Protein AF-A0A7V5CLA7-F1 (afdb_monomer_lite)

Foldseek 3Di:
DPPPPVLLVQLVCVVVVNHDPVSVVVSVVVCVPDVVSVVSSVVVVVVVVVVPVPDDDPPDPCPVVVVVVPPPPPDPVVVVVVVVVVVVVVVVVVVVVVVVVVVVVVVVVVVQQAQWDWDWDWFAAPNKIKIKTKPDAAWKFWAAPVRHTGDIDHGRHDDDPWIWMWMQINVPDIDIDIDAAKDFDADPPPRHTGTIIGTDHDPPVVLCVQLDPQDFPDWDQDPQAIWTARPVQQKIKGKFAAFAKWKAFPSGDTPGDGDGHDPPTHNWMWMWMDAPVDIDIDIGFAWDWDQTPVRGIIIMGTGRPPDPPPPPDD

Radius of gyration: 30.82 Å; chains: 1; bounding box: 69×52×86 Å

Structure (mmCIF, N/CA/C/O backbone):
data_AF-A0A7V5CLA7-F1
#
_entry.id   AF-A0A7V5CLA7-F1
#
loop_
_atom_site.group_PDB
_atom_site.id
_atom_site.type_symbol
_atom_site.label_atom_id
_atom_site.label_alt_id
_atom_site.label_comp_id
_atom_site.label_asym_id
_atom_site.label_entity_id
_atom_site.label_seq_id
_atom_site.pdbx_PDB_ins_code
_atom_site.Cartn_x
_atom_site.Cartn_y
_atom_site.Cartn_z
_atom_site.occupancy
_atom_site.B_iso_or_equiv
_atom_site.auth_seq_id
_atom_site.auth_comp_id
_atom_site.auth_asym_id
_atom_site.auth_atom_id
_atom_site.pdbx_PDB_model_num
ATOM 1 N N . MET A 1 1 ? -32.383 -1.225 -6.520 1.00 51.28 1 MET A N 1
ATOM 2 C CA . MET A 1 1 ? -31.758 -2.281 -5.686 1.00 51.28 1 MET A CA 1
ATOM 3 C C . MET A 1 1 ? -32.285 -2.178 -4.257 1.00 51.28 1 MET A C 1
ATOM 5 O O . MET A 1 1 ? -32.124 -1.133 -3.638 1.00 51.28 1 MET A O 1
ATOM 9 N N . ASN A 1 2 ? -32.929 -3.232 -3.745 1.00 63.56 2 ASN A N 1
ATOM 10 C CA . ASN A 1 2 ? -33.523 -3.290 -2.398 1.00 63.56 2 ASN A CA 1
ATOM 11 C C . ASN A 1 2 ? -32.449 -3.443 -1.311 1.00 63.56 2 ASN A C 1
ATOM 13 O O . ASN A 1 2 ? -32.272 -4.507 -0.725 1.00 63.56 2 ASN A O 1
ATOM 17 N N . CYS A 1 3 ? -31.714 -2.362 -1.071 1.00 80.75 3 CYS A N 1
ATOM 18 C CA . CYS A 1 3 ? -30.588 -2.315 -0.147 1.00 80.75 3 CYS A CA 1
ATOM 19 C C . CYS A 1 3 ? -30.985 -2.597 1.319 1.00 80.75 3 CYS A C 1
ATOM 21 O O . CYS A 1 3 ? -30.288 -3.308 2.038 1.00 80.75 3 CYS A O 1
ATOM 23 N N . GLY A 1 4 ? -32.141 -2.079 1.752 1.00 74.56 4 GLY A N 1
ATOM 24 C CA . GLY A 1 4 ? -32.505 -2.032 3.173 1.00 74.56 4 GLY A CA 1
ATOM 25 C C . GLY A 1 4 ? -32.842 -3.384 3.807 1.00 74.56 4 GLY A C 1
ATOM 26 O O . GLY A 1 4 ? -32.368 -3.679 4.899 1.00 74.56 4 GLY A O 1
ATOM 27 N N . LYS A 1 5 ? -33.631 -4.242 3.140 1.00 85.31 5 LYS A N 1
ATOM 28 C CA . LYS A 1 5 ? -34.166 -5.458 3.790 1.00 85.31 5 LYS A CA 1
ATOM 29 C C . LYS A 1 5 ? -33.086 -6.494 4.113 1.00 85.31 5 LYS A C 1
ATOM 31 O O . LYS A 1 5 ? -33.083 -7.038 5.209 1.00 85.31 5 LYS A O 1
ATOM 36 N N . ARG A 1 6 ? -32.158 -6.750 3.185 1.00 89.56 6 ARG A N 1
ATOM 37 C CA . ARG A 1 6 ? -31.104 -7.763 3.378 1.00 89.56 6 ARG A CA 1
ATOM 38 C C . ARG A 1 6 ? -30.017 -7.295 4.347 1.00 89.56 6 ARG A C 1
ATOM 40 O O . ARG A 1 6 ? -29.542 -8.088 5.151 1.00 89.56 6 ARG A O 1
ATOM 47 N N . ASN A 1 7 ? -29.635 -6.020 4.282 1.00 94.44 7 ASN A N 1
ATOM 48 C CA . ASN A 1 7 ? -28.555 -5.491 5.115 1.00 94.44 7 ASN A CA 1
ATOM 49 C C . ASN A 1 7 ? -28.992 -5.233 6.561 1.00 94.44 7 ASN A C 1
ATOM 51 O O . ASN A 1 7 ? -28.142 -5.281 7.442 1.00 94.44 7 ASN A O 1
ATOM 55 N N . ARG A 1 8 ? -30.294 -5.040 6.822 1.00 95.00 8 ARG A N 1
ATOM 56 C CA . ARG A 1 8 ? -30.841 -4.895 8.180 1.00 95.00 8 ARG A CA 1
ATOM 57 C C . ARG A 1 8 ? -30.437 -6.042 9.108 1.00 95.00 8 ARG A C 1
ATOM 59 O O . ARG A 1 8 ? -29.812 -5.792 10.129 1.00 95.00 8 ARG A O 1
ATOM 66 N N . GLY A 1 9 ? -30.719 -7.284 8.714 1.00 95.44 9 GLY A N 1
ATOM 67 C CA . GLY A 1 9 ? -30.386 -8.449 9.543 1.00 95.44 9 GLY A CA 1
ATOM 68 C C . GLY A 1 9 ? -28.878 -8.627 9.746 1.00 95.44 9 GLY A C 1
ATOM 69 O O . GLY A 1 9 ? -28.440 -9.054 10.806 1.00 95.44 9 GLY A O 1
ATOM 70 N N . LEU A 1 10 ? -28.059 -8.240 8.761 1.00 97.00 10 LEU A N 1
ATOM 71 C CA . LEU A 1 10 ? -26.600 -8.284 8.900 1.00 97.00 10 LEU A CA 1
ATOM 72 C C . LEU A 1 10 ? -26.072 -7.193 9.845 1.00 97.00 10 LEU A C 1
ATOM 74 O O . LEU A 1 10 ? -25.105 -7.433 10.559 1.00 97.00 10 LEU A O 1
ATOM 78 N N . ILE A 1 11 ? -26.693 -6.010 9.873 1.00 97.25 11 ILE A N 1
ATOM 79 C CA . ILE A 1 11 ? -26.363 -4.954 10.842 1.00 97.25 11 ILE A CA 1
ATOM 80 C C . ILE A 1 11 ? -26.634 -5.449 12.267 1.00 97.25 11 ILE A C 1
ATOM 82 O O . ILE A 1 11 ? -25.767 -5.314 13.124 1.00 97.25 11 ILE A O 1
ATOM 86 N N . GLU A 1 12 ? -27.790 -6.072 12.502 1.00 96.25 12 GLU A N 1
ATOM 87 C CA . GLU A 1 12 ? -28.155 -6.637 13.807 1.00 96.25 12 GLU A CA 1
ATOM 88 C C . GLU A 1 12 ? -27.163 -7.730 14.239 1.00 96.25 12 GLU A C 1
ATOM 90 O O . GLU A 1 12 ? -26.565 -7.613 15.308 1.00 96.25 12 GLU A O 1
ATOM 95 N N . GLN A 1 13 ? -26.881 -8.709 13.367 1.00 96.75 13 GLN A N 1
ATOM 96 C CA . GLN A 1 13 ? -25.873 -9.757 13.610 1.00 96.75 13 GLN A CA 1
ATOM 97 C C . GLN A 1 13 ? -24.477 -9.185 13.894 1.00 96.75 13 GLN A C 1
ATOM 99 O O . GLN A 1 13 ? -23.728 -9.722 14.710 1.00 96.75 13 GLN A O 1
ATOM 104 N N . MET A 1 14 ? -24.107 -8.087 13.228 1.00 96.94 14 MET A N 1
ATOM 105 C CA . MET A 1 14 ? -22.824 -7.424 13.453 1.00 96.94 14 MET A CA 1
ATOM 106 C C . MET A 1 14 ? -22.736 -6.780 14.837 1.00 96.94 14 MET A C 1
ATOM 108 O O . MET A 1 14 ? -21.667 -6.818 15.441 1.00 96.94 14 MET A O 1
ATOM 112 N N . LEU A 1 15 ? -23.826 -6.199 15.342 1.00 95.44 15 LEU A N 1
ATOM 113 C CA . LEU A 1 15 ? -23.844 -5.529 16.645 1.00 95.44 15 LEU A CA 1
ATOM 114 C C . LEU A 1 15 ? -23.811 -6.504 17.825 1.00 95.44 15 LEU A C 1
ATOM 116 O O . LEU A 1 15 ? -23.194 -6.189 18.839 1.00 95.44 15 LEU A O 1
ATOM 120 N N . ILE A 1 16 ? -24.414 -7.685 17.679 1.00 95.19 16 ILE A N 1
ATOM 121 C CA . ILE A 1 16 ? -24.380 -8.750 18.697 1.00 95.19 16 ILE A CA 1
ATOM 122 C C . ILE A 1 16 ? -23.114 -9.621 18.624 1.00 95.19 16 ILE A C 1
ATOM 124 O O . ILE A 1 16 ? -22.867 -10.423 19.516 1.00 95.19 16 ILE A O 1
ATOM 128 N N . GLY A 1 17 ? -22.286 -9.447 17.586 1.00 95.19 17 GLY A N 1
ATOM 129 C CA . GLY A 1 17 ? -21.033 -10.189 17.414 1.00 95.19 17 GLY A CA 1
ATOM 130 C C . GLY A 1 17 ? -21.183 -11.582 16.790 1.00 95.19 17 GLY A C 1
ATOM 131 O O . GLY A 1 17 ? -20.240 -12.364 16.841 1.00 95.19 17 GLY A O 1
ATOM 132 N N . GLU A 1 18 ? -22.327 -11.886 16.172 1.00 96.94 18 GLU A N 1
ATOM 133 C CA . GLU A 1 18 ? -22.638 -13.200 15.578 1.00 96.94 18 GLU A CA 1
ATOM 134 C C . GLU A 1 18 ? -22.471 -13.244 14.049 1.00 96.94 18 GLU A C 1
ATOM 136 O O . GLU A 1 18 ? -22.699 -14.272 13.409 1.00 96.94 18 GLU A O 1
ATOM 141 N N . ILE A 1 19 ? -22.092 -12.129 13.420 1.00 97.69 19 ILE A N 1
ATOM 142 C CA . ILE A 1 19 ? -21.908 -12.082 11.968 1.00 97.69 19 ILE A CA 1
ATOM 143 C C . ILE A 1 19 ? -20.665 -12.870 11.517 1.00 97.69 19 ILE A C 1
ATOM 145 O O . ILE A 1 19 ? -19.570 -12.717 12.056 1.00 97.69 19 ILE A O 1
ATOM 149 N N . ASP A 1 20 ? -20.818 -13.650 10.445 1.00 96.56 20 ASP A N 1
ATOM 150 C CA . ASP A 1 20 ? -19.696 -14.279 9.739 1.00 96.56 20 ASP A CA 1
ATOM 151 C C . ASP A 1 20 ? -18.636 -13.231 9.302 1.00 96.56 20 ASP A C 1
ATOM 153 O O . ASP A 1 20 ? -19.008 -12.194 8.735 1.00 96.56 20 ASP A O 1
ATOM 157 N N . PRO A 1 21 ? -17.320 -13.473 9.495 1.00 94.06 21 PRO A N 1
ATOM 158 C CA . PRO A 1 21 ? -16.276 -12.482 9.215 1.00 94.06 21 PRO A CA 1
ATOM 159 C C . PRO A 1 21 ? -16.256 -11.952 7.775 1.00 94.06 21 PRO A C 1
ATOM 161 O O . PRO A 1 21 ? -16.019 -10.758 7.556 1.00 94.06 21 PRO A O 1
ATOM 164 N N . LEU A 1 22 ? -16.526 -12.805 6.781 1.00 92.94 22 LEU A N 1
ATOM 165 C CA . LEU A 1 22 ? -16.541 -12.395 5.377 1.00 92.94 22 LEU A CA 1
ATOM 166 C C . LEU A 1 22 ? -17.753 -11.499 5.092 1.00 92.94 22 LEU A C 1
ATOM 168 O O . LEU A 1 22 ? -17.625 -10.453 4.448 1.00 92.94 22 LEU A O 1
ATOM 172 N N . ARG A 1 23 ? -18.927 -11.856 5.627 1.00 95.94 23 ARG A N 1
ATOM 173 C CA . ARG A 1 23 ? -20.132 -11.014 5.544 1.00 95.94 23 ARG A CA 1
ATOM 174 C C . ARG A 1 23 ? -19.950 -9.680 6.264 1.00 95.94 23 ARG A C 1
ATOM 176 O O . ARG A 1 23 ? -20.389 -8.656 5.741 1.00 95.94 23 ARG A O 1
ATOM 183 N N . ALA A 1 24 ? -19.258 -9.668 7.402 1.00 95.50 24 ALA A N 1
ATOM 184 C CA . ALA A 1 24 ? -18.931 -8.449 8.135 1.00 95.50 24 ALA A CA 1
ATOM 185 C C . ALA A 1 24 ? -18.065 -7.497 7.300 1.00 95.50 24 ALA A C 1
ATOM 187 O O . ALA A 1 24 ? -18.335 -6.296 7.246 1.00 95.50 24 ALA A O 1
ATOM 188 N N . LEU A 1 25 ? -17.051 -8.024 6.602 1.00 94.00 25 LEU A N 1
ATOM 189 C CA . LEU A 1 25 ? -16.205 -7.230 5.711 1.00 94.00 25 LEU A CA 1
ATOM 190 C C . LEU A 1 25 ? -17.021 -6.604 4.571 1.00 94.00 25 LEU A C 1
ATOM 192 O O . LEU A 1 25 ? -16.929 -5.396 4.340 1.00 94.00 25 LEU A O 1
ATOM 196 N N . LEU A 1 26 ? -17.853 -7.401 3.894 1.00 95.81 26 LEU A N 1
ATOM 197 C CA . LEU A 1 26 ? -18.706 -6.923 2.801 1.00 95.81 26 LEU A CA 1
ATOM 198 C C . LEU A 1 26 ? -19.699 -5.857 3.279 1.00 95.81 26 LEU A C 1
ATOM 200 O O . LEU A 1 26 ? -19.857 -4.823 2.622 1.00 95.81 26 LEU A O 1
ATOM 204 N N . LEU A 1 27 ? -20.316 -6.066 4.444 1.00 96.88 27 LEU A N 1
ATOM 205 C CA . LEU A 1 27 ? -21.210 -5.090 5.058 1.00 96.88 27 LEU A CA 1
ATOM 206 C C . LEU A 1 27 ? -20.467 -3.786 5.385 1.00 96.88 27 LEU A C 1
ATOM 208 O O . LEU A 1 27 ? -20.955 -2.712 5.045 1.00 96.88 27 LEU A O 1
ATOM 212 N N . ARG A 1 28 ? -19.257 -3.845 5.956 1.00 97.38 28 ARG A N 1
ATOM 213 C CA . ARG A 1 28 ? -18.431 -2.651 6.228 1.00 97.38 28 ARG A CA 1
ATOM 214 C C . ARG A 1 28 ? -18.087 -1.884 4.950 1.00 97.38 28 ARG A C 1
ATOM 216 O O . ARG A 1 28 ? -18.201 -0.659 4.923 1.00 97.38 28 ARG A O 1
ATOM 223 N N . CYS A 1 29 ? -17.704 -2.578 3.878 1.00 96.38 29 CYS A N 1
ATOM 224 C CA . CYS A 1 29 ? -17.471 -1.955 2.571 1.00 96.38 29 CYS A CA 1
ATOM 225 C C . CYS A 1 29 ? -18.734 -1.268 2.036 1.00 96.38 29 CYS A C 1
ATOM 227 O O . CYS A 1 29 ? -18.658 -0.167 1.488 1.00 96.38 29 CYS A O 1
ATOM 229 N N . HIS A 1 30 ? -19.893 -1.894 2.226 1.00 95.44 30 HIS A N 1
ATOM 230 C CA . HIS A 1 30 ? -21.177 -1.338 1.829 1.00 95.44 30 HIS A CA 1
ATOM 231 C C . HIS A 1 30 ? -21.558 -0.088 2.645 1.00 95.44 30 HIS A C 1
ATOM 233 O O . HIS A 1 30 ? -21.912 0.937 2.062 1.00 95.44 30 HIS A O 1
ATOM 239 N N . LEU A 1 31 ? -21.414 -0.124 3.973 1.00 96.44 31 LEU A N 1
ATOM 240 C CA . LEU A 1 31 ? -21.714 0.990 4.889 1.00 96.44 31 LEU A CA 1
ATOM 241 C C . LEU A 1 31 ? -20.868 2.248 4.609 1.00 96.44 31 LEU A C 1
ATOM 243 O O . LEU A 1 31 ? -21.317 3.380 4.819 1.00 96.44 31 LEU A O 1
ATOM 247 N N . ARG A 1 32 ? -19.657 2.080 4.060 1.00 96.94 32 ARG A N 1
ATOM 248 C CA . ARG A 1 32 ? -18.836 3.208 3.580 1.00 96.94 32 ARG A CA 1
ATOM 249 C C . ARG A 1 32 ? -19.467 3.944 2.396 1.00 96.94 32 ARG A C 1
ATOM 251 O O . ARG A 1 32 ? -19.223 5.135 2.241 1.00 96.94 32 ARG A O 1
ATOM 258 N N . ARG A 1 33 ? -20.280 3.264 1.584 1.00 96.12 33 ARG A N 1
ATOM 259 C CA . ARG A 1 33 ? -20.850 3.799 0.335 1.00 96.12 33 ARG A CA 1
ATOM 260 C C . ARG A 1 33 ? -22.337 4.146 0.432 1.00 96.12 33 ARG A C 1
ATOM 262 O O . ARG A 1 33 ? -22.785 5.031 -0.284 1.00 96.12 33 ARG A O 1
ATOM 269 N N . CYS A 1 34 ? -23.107 3.462 1.281 1.00 96.94 34 CYS A N 1
ATOM 270 C CA . CYS A 1 34 ? -24.553 3.661 1.380 1.00 96.94 34 CYS A CA 1
ATOM 271 C C . CYS A 1 34 ? -24.936 4.468 2.636 1.00 96.94 34 CYS A C 1
ATOM 273 O O . CYS A 1 34 ? -24.883 3.912 3.736 1.00 96.94 34 CYS A O 1
ATOM 275 N N . PRO A 1 35 ? -25.372 5.738 2.502 1.00 96.12 35 PRO A N 1
ATOM 276 C CA . PRO A 1 35 ? -25.738 6.566 3.654 1.00 96.12 35 PRO A CA 1
ATOM 277 C C . PRO A 1 35 ? -26.960 6.021 4.407 1.00 96.12 35 PRO A C 1
ATOM 279 O O . PRO A 1 35 ? -26.946 5.995 5.629 1.00 96.12 35 PRO A O 1
ATOM 282 N N . LYS A 1 36 ? -27.962 5.472 3.704 1.00 95.56 36 LYS A N 1
ATOM 283 C CA . LYS A 1 36 ? -29.171 4.907 4.337 1.00 95.56 36 LYS A CA 1
ATOM 284 C C . LYS A 1 36 ? -28.866 3.737 5.279 1.00 95.56 36 LYS A C 1
ATOM 286 O O . LYS A 1 36 ? -29.424 3.649 6.363 1.00 95.56 36 LYS A O 1
ATOM 291 N N . CYS A 1 37 ? -27.972 2.828 4.882 1.00 96.44 37 CYS A N 1
ATOM 292 C CA . CYS A 1 37 ? -27.582 1.713 5.752 1.00 96.44 37 CYS A CA 1
ATOM 293 C C . CYS A 1 37 ? -26.689 2.165 6.916 1.00 96.44 37 CYS A C 1
ATOM 295 O O . CYS A 1 37 ? -26.667 1.498 7.945 1.00 96.44 37 CYS A O 1
ATOM 297 N N . ARG A 1 38 ? -25.961 3.279 6.764 1.00 97.25 38 ARG A N 1
ATOM 298 C CA . ARG A 1 38 ? -25.183 3.880 7.853 1.00 97.25 38 ARG A CA 1
ATOM 299 C C . ARG A 1 38 ? -26.094 4.504 8.905 1.00 97.25 38 ARG A C 1
ATOM 301 O O . ARG A 1 38 ? -25.952 4.174 10.072 1.00 97.25 38 ARG A O 1
ATOM 308 N N . GLU A 1 39 ? -27.071 5.294 8.475 1.00 97.19 39 GLU A N 1
ATOM 309 C CA . GLU A 1 39 ? -28.104 5.853 9.353 1.00 97.19 39 GLU A CA 1
ATOM 310 C C . GLU A 1 39 ? -28.833 4.738 10.120 1.00 97.19 39 GLU A C 1
ATOM 312 O O . GLU A 1 39 ? -29.014 4.808 11.331 1.00 97.19 39 GLU A O 1
ATOM 317 N N . GLN A 1 40 ? -29.165 3.640 9.438 1.00 96.31 40 GLN A N 1
ATOM 318 C CA . GLN A 1 40 ? -29.779 2.482 10.079 1.00 96.31 40 GLN A CA 1
ATOM 319 C C . GLN A 1 40 ? -28.870 1.810 11.127 1.00 96.31 40 GLN A C 1
ATOM 321 O O . GLN A 1 40 ? -29.358 1.372 12.171 1.00 96.31 40 GLN A O 1
ATOM 326 N N . LEU A 1 41 ? -27.561 1.706 10.867 1.00 97.31 41 LEU A N 1
ATOM 327 C CA . LEU A 1 41 ? -26.591 1.205 11.845 1.00 97.31 41 LEU A CA 1
ATOM 328 C C . LEU A 1 41 ? -26.562 2.099 13.090 1.00 97.31 41 LEU A C 1
ATOM 330 O O . LEU A 1 41 ? -26.631 1.576 14.198 1.00 97.31 41 LEU A O 1
ATOM 334 N N . GLU A 1 42 ? -26.507 3.416 12.903 1.00 97.62 42 GLU A N 1
ATOM 335 C CA . GLU A 1 42 ? -26.495 4.404 13.988 1.00 97.62 42 GLU A CA 1
ATOM 336 C C . GLU A 1 42 ? -27.781 4.334 14.826 1.00 97.62 42 GLU A C 1
ATOM 338 O O . GLU A 1 42 ? -27.710 4.246 16.050 1.00 97.62 42 GLU A O 1
ATOM 343 N N . GLN A 1 43 ? -28.952 4.260 14.184 1.00 96.69 43 GLN A N 1
ATOM 344 C CA . GLN A 1 43 ? -30.243 4.085 14.865 1.00 96.69 43 GLN A CA 1
ATOM 345 C C . GLN A 1 43 ? -30.292 2.789 15.685 1.00 96.69 43 GLN A C 1
ATOM 347 O O . GLN A 1 43 ? -30.735 2.784 16.833 1.00 96.69 43 GLN A O 1
ATOM 352 N N . THR A 1 44 ? -29.807 1.683 15.112 1.00 95.94 44 THR A N 1
ATOM 353 C CA . THR A 1 44 ? -29.792 0.385 15.803 1.00 95.94 44 THR A CA 1
ATOM 354 C C . THR A 1 44 ? -28.823 0.416 16.989 1.00 95.94 44 THR A C 1
ATOM 356 O O . THR A 1 44 ? -29.154 -0.077 18.062 1.00 95.94 44 THR A O 1
ATOM 359 N N . GLN A 1 45 ? -27.650 1.038 16.836 1.00 96.50 45 GLN A N 1
ATOM 360 C CA . GLN A 1 45 ? -26.693 1.238 17.929 1.00 96.50 45 GLN A CA 1
ATOM 361 C C . GLN A 1 45 ? -27.271 2.095 19.054 1.00 96.50 45 GLN A C 1
ATOM 363 O O . GLN A 1 45 ? -27.155 1.709 20.213 1.00 96.50 45 GLN A O 1
ATOM 368 N N . ALA A 1 46 ? -27.920 3.214 18.726 1.00 94.81 46 ALA A N 1
ATOM 369 C CA . ALA A 1 46 ? -28.551 4.088 19.711 1.00 94.81 46 ALA A CA 1
ATOM 370 C C . ALA A 1 46 ? -29.611 3.340 20.534 1.00 94.81 46 ALA A C 1
ATOM 372 O O . ALA A 1 46 ? -29.627 3.444 21.758 1.00 94.81 46 ALA A O 1
ATOM 373 N N . MET A 1 47 ? -30.432 2.513 19.877 1.00 95.25 47 MET A N 1
ATOM 374 C CA . MET A 1 47 ? -31.411 1.653 20.546 1.00 95.25 47 MET A CA 1
ATOM 375 C C . MET A 1 47 ? -30.745 0.667 21.525 1.00 95.25 47 MET A C 1
ATOM 377 O O . MET A 1 47 ? -31.177 0.555 22.669 1.00 95.25 47 MET A O 1
ATOM 381 N N . TRP A 1 48 ? -29.670 -0.018 21.115 1.00 91.12 48 TRP A N 1
ATOM 382 C CA . TRP A 1 48 ? -28.924 -0.934 21.994 1.00 91.12 48 TRP A CA 1
ATOM 383 C C . TRP A 1 48 ? -28.249 -0.227 23.170 1.00 91.12 48 TRP A C 1
ATOM 385 O O . TRP A 1 48 ? -28.201 -0.783 24.266 1.00 91.12 48 TRP A O 1
ATOM 395 N N . THR A 1 49 ? -27.735 0.984 22.963 1.00 90.50 49 THR A N 1
ATOM 396 C CA . THR A 1 49 ? -27.193 1.807 24.050 1.00 90.50 49 THR A CA 1
ATOM 397 C C . THR A 1 49 ? -28.290 2.164 25.050 1.00 90.50 49 THR A C 1
ATOM 399 O O . THR A 1 49 ? -28.088 1.961 26.242 1.00 90.50 49 THR A O 1
ATOM 402 N N . GLY A 1 50 ? -29.474 2.567 24.576 1.00 90.50 50 GLY A N 1
ATOM 403 C CA . GLY A 1 50 ? -30.630 2.814 25.442 1.00 90.50 50 GLY A CA 1
ATOM 404 C C . GLY A 1 50 ? -31.026 1.585 26.266 1.00 90.50 50 GLY A C 1
ATOM 405 O O . GLY A 1 50 ? -31.277 1.704 27.460 1.00 90.50 50 GLY A O 1
ATOM 406 N N . PHE A 1 51 ? -30.987 0.380 25.684 1.00 88.44 51 PHE A N 1
ATOM 407 C CA . PHE A 1 51 ? -31.229 -0.858 26.439 1.00 88.44 51 PHE A CA 1
ATOM 408 C C . PHE A 1 51 ? -30.181 -1.137 27.522 1.00 88.44 51 PHE A C 1
ATOM 410 O O . PHE A 1 51 ? -30.524 -1.731 28.538 1.00 88.44 51 PHE A O 1
ATOM 417 N N . ARG A 1 52 ? -28.921 -0.720 27.341 1.00 84.50 52 ARG A N 1
ATOM 418 C CA . ARG A 1 52 ? -27.889 -0.857 28.386 1.00 84.50 52 ARG A CA 1
ATOM 419 C C . ARG A 1 52 ? -28.101 0.096 29.557 1.00 84.50 52 ARG A C 1
ATOM 421 O O . ARG A 1 52 ? -27.639 -0.198 30.653 1.00 84.50 52 ARG A O 1
ATOM 428 N N . GLU A 1 53 ? -28.738 1.235 29.312 1.00 84.69 53 GLU A N 1
ATOM 429 C CA . GLU A 1 53 ? -29.057 2.222 30.346 1.00 84.69 53 GLU A CA 1
ATOM 430 C C . GLU A 1 53 ? -30.284 1.830 31.171 1.00 84.69 53 GLU A C 1
ATOM 432 O O . GLU A 1 53 ? -30.449 2.329 32.285 1.00 84.69 53 GLU A O 1
ATOM 437 N N . ILE A 1 54 ? -31.116 0.908 30.670 1.00 88.31 54 ILE A N 1
ATOM 438 C CA . ILE A 1 54 ? -32.128 0.248 31.494 1.00 88.31 54 ILE A CA 1
ATOM 439 C C . ILE A 1 54 ? -31.367 -0.559 32.540 1.00 88.31 54 ILE A C 1
ATOM 441 O O . ILE A 1 54 ? -30.824 -1.624 32.249 1.00 88.31 54 ILE A O 1
ATOM 445 N N . ALA A 1 55 ? -31.272 0.019 33.738 1.00 65.56 55 ALA A N 1
ATOM 446 C CA . ALA A 1 55 ? -30.521 -0.537 34.844 1.00 65.56 55 ALA A CA 1
ATOM 447 C C . ALA A 1 55 ? -30.915 -2.001 35.039 1.00 65.56 55 ALA A C 1
ATOM 449 O O . ALA A 1 55 ? -32.082 -2.318 35.280 1.00 65.56 55 ALA A O 1
ATOM 450 N N . SER A 1 56 ? -29.930 -2.890 34.928 1.00 75.75 56 SER A N 1
ATOM 451 C CA . SER A 1 56 ? -30.075 -4.257 35.401 1.00 75.75 56 SER A CA 1
ATOM 452 C C . SER A 1 56 ? -30.534 -4.207 36.853 1.00 75.75 56 SER A C 1
ATOM 454 O O . SER A 1 56 ? -30.041 -3.372 37.620 1.00 75.75 56 SER A O 1
ATOM 456 N N . GLU A 1 57 ? -31.446 -5.098 37.240 1.00 82.94 57 GLU A N 1
ATOM 457 C CA . GLU A 1 57 ? -31.774 -5.263 38.652 1.00 82.94 57 GLU A CA 1
ATOM 458 C C . GLU A 1 57 ? -30.471 -5.424 39.451 1.00 82.94 57 GLU A C 1
ATOM 460 O O . GLU A 1 57 ? -29.565 -6.149 39.008 1.00 82.94 57 GLU A O 1
ATOM 465 N N . PRO A 1 58 ? -30.324 -4.709 40.581 1.00 80.75 58 PRO A N 1
ATOM 466 C CA . PRO A 1 58 ? -29.143 -4.851 41.410 1.00 80.75 58 PRO A CA 1
ATOM 467 C C . PRO A 1 58 ? -28.995 -6.326 41.776 1.00 80.75 58 PRO A C 1
ATOM 469 O O . PRO A 1 58 ? -29.953 -6.980 42.189 1.00 80.75 58 PRO A O 1
ATOM 472 N N . ALA A 1 59 ? -27.794 -6.866 41.572 1.00 82.19 59 ALA A N 1
ATOM 473 C CA . ALA A 1 59 ? -27.516 -8.241 41.948 1.00 82.19 59 ALA A CA 1
ATOM 474 C C . ALA A 1 59 ? -27.793 -8.426 43.448 1.00 82.19 59 ALA A C 1
ATOM 476 O O . ALA A 1 59 ? -27.452 -7.552 44.242 1.00 82.19 59 ALA A O 1
ATOM 477 N N . ASP A 1 60 ? -28.372 -9.569 43.825 1.00 89.38 60 ASP A N 1
ATOM 478 C CA . ASP A 1 60 ? -28.538 -9.959 45.229 1.00 89.38 60 ASP A CA 1
ATOM 479 C C . ASP A 1 60 ? -27.206 -9.774 45.978 1.00 89.38 60 ASP A C 1
ATOM 481 O O . ASP A 1 60 ? -26.160 -10.261 45.532 1.00 89.38 60 ASP A O 1
ATOM 485 N N . GLU A 1 61 ? -27.241 -9.073 47.114 1.00 89.19 61 GLU A N 1
ATOM 486 C CA . GLU A 1 61 ? -26.073 -8.799 47.962 1.00 89.19 61 GLU A CA 1
ATOM 487 C C . GLU A 1 61 ? -25.331 -10.092 48.344 1.00 89.19 61 GLU A C 1
ATOM 489 O O . GLU A 1 61 ? -24.103 -10.120 48.477 1.00 89.19 61 GLU A O 1
ATOM 494 N N . ASN A 1 62 ? -26.058 -11.211 48.422 1.00 90.56 62 ASN A N 1
ATOM 495 C CA . ASN A 1 62 ? -25.500 -12.518 48.752 1.00 90.56 62 ASN A CA 1
ATOM 496 C C . ASN A 1 62 ? -24.969 -13.289 47.537 1.00 90.56 62 ASN A C 1
ATOM 498 O O . ASN A 1 62 ? -24.304 -14.315 47.705 1.00 90.56 62 ASN A O 1
ATOM 502 N N . LEU A 1 63 ? -25.212 -12.829 46.304 1.00 88.25 63 LEU A N 1
ATOM 503 C CA . LEU A 1 63 ? -24.799 -13.534 45.087 1.00 88.25 63 LEU A CA 1
ATOM 504 C C . LEU A 1 63 ? -23.280 -13.723 45.041 1.00 88.25 63 LEU A C 1
ATOM 506 O O . LEU A 1 63 ? -22.800 -14.810 44.721 1.00 88.25 63 LEU A O 1
ATOM 510 N N . LYS A 1 64 ? -22.514 -12.695 45.427 1.00 82.38 64 LYS A N 1
ATOM 511 C CA . LYS A 1 64 ? -21.046 -12.773 45.493 1.00 82.38 64 LYS A CA 1
ATOM 512 C C . LYS A 1 64 ? -20.578 -13.845 46.476 1.00 82.38 64 LYS A C 1
ATOM 514 O O . LYS A 1 64 ? -19.666 -14.601 46.156 1.00 82.38 64 LYS A O 1
ATOM 519 N N . GLN A 1 65 ? -21.220 -13.939 47.640 1.00 83.94 65 GLN A N 1
ATOM 520 C CA . GLN A 1 65 ? -20.888 -14.930 48.666 1.00 83.94 65 GLN A CA 1
ATOM 521 C C . GLN A 1 65 ? -21.264 -16.346 48.218 1.00 83.94 65 GLN A C 1
ATOM 523 O O . GLN A 1 65 ? -20.483 -17.274 48.402 1.00 83.94 65 GLN A O 1
ATOM 528 N N . ARG A 1 66 ? -22.412 -16.510 47.551 1.00 88.12 66 ARG A N 1
ATOM 529 C CA . ARG A 1 66 ? -22.851 -17.797 46.989 1.00 88.12 66 ARG A CA 1
ATOM 530 C C . ARG A 1 66 ? -21.927 -18.285 45.876 1.00 88.12 66 ARG A C 1
ATOM 532 O O . ARG A 1 66 ? -21.586 -19.462 45.860 1.00 88.12 66 ARG A O 1
ATOM 539 N N . ILE A 1 67 ? -21.485 -17.395 44.983 1.00 84.31 67 ILE A N 1
ATOM 540 C CA . ILE A 1 67 ? -20.493 -17.724 43.947 1.00 84.31 67 ILE A CA 1
ATOM 541 C C . ILE A 1 67 ? -19.159 -18.098 44.601 1.00 84.31 67 ILE A C 1
ATOM 543 O O . ILE A 1 67 ? -18.584 -19.125 44.256 1.00 84.31 67 ILE A O 1
ATOM 547 N N . ALA A 1 68 ? -18.688 -17.311 45.574 1.00 80.38 68 ALA A N 1
ATOM 548 C CA . ALA A 1 68 ? -17.440 -17.589 46.282 1.00 80.38 68 ALA A CA 1
ATOM 549 C C . ALA A 1 68 ? -17.470 -18.931 47.035 1.00 80.38 68 ALA A C 1
ATOM 551 O O . ALA A 1 68 ? -16.474 -19.645 47.032 1.00 80.38 68 ALA A O 1
ATOM 552 N N . ALA A 1 69 ? -18.609 -19.295 47.631 1.00 82.81 69 ALA A N 1
ATOM 553 C CA . ALA A 1 69 ? -18.797 -20.565 48.329 1.00 82.81 69 ALA A CA 1
ATOM 554 C C . ALA A 1 69 ? -18.970 -21.767 47.381 1.00 82.81 69 ALA A C 1
ATOM 556 O O . ALA A 1 69 ? -18.606 -22.884 47.737 1.00 82.81 69 ALA A O 1
ATOM 557 N N . ALA A 1 70 ? -19.532 -21.554 46.186 1.00 83.12 70 ALA A N 1
ATOM 558 C CA . ALA A 1 70 ? -19.717 -22.597 45.174 1.00 83.12 70 ALA A CA 1
ATOM 559 C C . ALA A 1 70 ? -18.448 -22.872 44.353 1.00 83.12 70 ALA A C 1
ATOM 561 O O . ALA A 1 70 ? -18.324 -23.935 43.740 1.00 83.12 70 ALA A O 1
ATOM 562 N N . LEU A 1 71 ? -17.504 -21.927 44.321 1.00 78.50 71 LEU A N 1
ATOM 563 C CA . LEU A 1 71 ? -16.196 -22.155 43.725 1.00 78.50 71 LEU A CA 1
ATOM 564 C C . LEU A 1 71 ? -15.415 -23.135 44.614 1.00 78.50 71 LEU A C 1
ATOM 566 O O . LEU A 1 71 ? -15.277 -22.893 45.814 1.00 78.50 71 LEU A O 1
ATOM 570 N N . PRO A 1 72 ? -14.894 -24.245 44.061 1.00 67.69 72 PRO A N 1
ATOM 571 C CA . PRO A 1 72 ? -14.124 -25.190 44.850 1.00 67.69 72 PRO A CA 1
ATOM 572 C C . PRO A 1 72 ? -12.935 -24.458 45.472 1.00 67.69 72 PRO A C 1
ATOM 574 O O . PRO A 1 72 ? -12.159 -23.815 44.760 1.00 67.69 72 PRO A O 1
ATOM 577 N N . VAL A 1 73 ? -12.784 -24.581 46.796 1.00 62.62 73 VAL A N 1
ATOM 578 C CA . VAL A 1 73 ? -11.609 -24.125 47.551 1.00 62.62 73 VAL A CA 1
ATOM 579 C C . VAL A 1 73 ? -10.433 -25.025 47.164 1.00 62.62 73 VAL A C 1
ATOM 581 O O . VAL A 1 73 ? -9.959 -25.853 47.936 1.00 62.62 73 VAL A O 1
ATOM 584 N N . SER A 1 74 ? -9.986 -24.944 45.911 1.00 55.12 74 SER A N 1
ATOM 585 C CA . SER A 1 74 ? -8.718 -25.529 45.512 1.00 55.12 74 SER A CA 1
ATOM 586 C C . SER A 1 74 ? -7.664 -24.776 46.302 1.00 55.12 74 SER A C 1
ATOM 588 O O . SER A 1 74 ? -7.544 -23.560 46.137 1.00 55.12 74 SER A O 1
ATOM 590 N N . SER A 1 75 ? -6.990 -25.494 47.200 1.00 58.38 75 SER A N 1
ATOM 591 C CA . SER A 1 75 ? -5.998 -24.975 48.133 1.00 58.38 75 SER A CA 1
ATOM 592 C C . SER A 1 75 ? -5.206 -23.826 47.514 1.00 58.38 75 SER A C 1
ATOM 594 O O . SER A 1 75 ? -4.648 -23.947 46.422 1.00 58.38 75 SER A O 1
ATOM 596 N N . GLU A 1 76 ? -5.153 -22.689 48.206 1.00 57.47 76 GLU A N 1
ATOM 597 C CA . GLU A 1 76 ? -4.365 -21.526 47.779 1.00 57.47 76 GLU A CA 1
ATOM 598 C C . GLU A 1 76 ? -2.930 -21.920 47.380 1.00 57.47 76 GLU A C 1
ATOM 600 O O . GLU A 1 76 ? -2.331 -21.294 46.507 1.00 57.47 76 GLU A O 1
ATOM 605 N N . SER A 1 77 ? -2.394 -22.998 47.965 1.00 57.00 77 SER A N 1
ATOM 606 C CA . SER A 1 77 ? -1.108 -23.598 47.610 1.00 57.00 77 SER A CA 1
ATOM 607 C C . SER A 1 77 ? -1.089 -24.258 46.223 1.00 57.00 77 SER A C 1
ATOM 609 O O . SER A 1 77 ? -0.140 -24.029 45.474 1.00 57.00 77 SER A O 1
ATOM 611 N N . ALA A 1 78 ? -2.125 -25.004 45.825 1.00 59.00 78 ALA A N 1
ATOM 612 C CA . ALA A 1 78 ? -2.235 -25.576 44.481 1.00 59.00 78 ALA A CA 1
ATOM 613 C C . ALA A 1 78 ? -2.492 -24.494 43.423 1.00 59.00 78 ALA A C 1
ATOM 615 O O . ALA A 1 78 ? -1.957 -24.577 42.316 1.00 59.00 78 ALA A O 1
ATOM 616 N N . TYR A 1 79 ? -3.257 -23.451 43.765 1.00 58.88 79 TYR A N 1
ATOM 617 C CA . TYR A 1 79 ? -3.489 -22.321 42.867 1.00 58.88 79 TYR A CA 1
ATOM 618 C C . TYR A 1 79 ? -2.227 -21.464 42.694 1.00 58.88 79 TYR A C 1
ATOM 620 O O . TYR A 1 79 ? -1.885 -21.135 41.563 1.00 58.88 79 TYR A O 1
ATOM 628 N N . ARG A 1 80 ? -1.467 -21.176 43.766 1.00 58.09 80 ARG A N 1
ATOM 629 C CA . ARG A 1 80 ? -0.170 -20.469 43.686 1.00 58.09 80 ARG A CA 1
ATOM 630 C C . ARG A 1 80 ? 0.903 -21.277 42.955 1.00 58.09 80 ARG A C 1
ATOM 632 O O . ARG A 1 80 ? 1.626 -20.695 42.149 1.00 58.09 80 ARG A O 1
ATOM 639 N N . ALA A 1 81 ? 0.982 -22.591 43.176 1.00 60.97 81 ALA A N 1
ATOM 640 C CA . ALA A 1 81 ? 1.902 -23.467 42.447 1.00 60.97 81 ALA A CA 1
ATOM 641 C C . ALA A 1 81 ? 1.576 -23.494 40.944 1.00 60.97 81 ALA A C 1
ATOM 643 O O . ALA A 1 81 ? 2.461 -23.263 40.120 1.00 60.97 81 ALA A O 1
ATOM 644 N N . LYS A 1 82 ? 0.290 -23.634 40.584 1.00 59.66 82 LYS A N 1
ATOM 645 C CA . LYS A 1 82 ? -0.163 -23.519 39.190 1.00 59.66 82 LYS A CA 1
ATOM 646 C C . LYS A 1 82 ? 0.014 -22.114 38.621 1.00 59.66 82 LYS A C 1
ATOM 648 O O . LYS A 1 82 ? 0.265 -21.991 37.429 1.00 59.66 82 LYS A O 1
ATOM 653 N N . LEU A 1 83 ? -0.075 -21.051 39.426 1.00 59.44 83 LEU A N 1
ATOM 654 C CA . LEU A 1 83 ? 0.190 -19.681 38.974 1.00 59.44 83 LEU A CA 1
ATOM 655 C C . LEU A 1 83 ? 1.675 -19.459 38.673 1.00 59.44 83 LEU A C 1
ATOM 657 O O . LEU A 1 83 ? 1.992 -18.789 37.695 1.00 59.44 83 LEU A O 1
ATOM 661 N N . LEU A 1 84 ? 2.577 -20.025 39.478 1.00 61.66 84 LEU A N 1
ATOM 662 C CA . LEU A 1 84 ? 4.024 -19.986 39.246 1.00 61.66 84 LEU A CA 1
ATOM 663 C C . LEU A 1 84 ? 4.417 -20.808 38.011 1.00 61.66 84 LEU A C 1
ATOM 665 O O . LEU A 1 84 ? 5.165 -20.307 37.169 1.00 61.66 84 LEU A O 1
ATOM 669 N N . GLU A 1 85 ? 3.849 -22.005 37.834 1.00 60.19 85 GLU A N 1
ATOM 670 C CA . GLU A 1 85 ? 3.982 -22.780 36.591 1.00 60.19 85 GLU A CA 1
ATOM 671 C C . GLU A 1 85 ? 3.387 -22.036 35.390 1.00 60.19 85 GLU A C 1
ATOM 673 O O . GLU A 1 85 ? 4.026 -21.945 34.344 1.00 60.19 85 GLU A O 1
ATOM 678 N N . ALA A 1 86 ? 2.210 -21.421 35.533 1.00 58.12 86 ALA A N 1
ATOM 679 C CA . ALA A 1 86 ? 1.584 -20.623 34.482 1.00 58.12 86 ALA A CA 1
ATOM 680 C C . ALA A 1 86 ? 2.396 -19.361 34.156 1.00 58.12 86 ALA A C 1
ATOM 682 O O . ALA A 1 86 ? 2.446 -18.951 32.998 1.00 58.12 86 ALA A O 1
ATOM 683 N N . GLN A 1 87 ? 3.075 -18.749 35.131 1.00 59.97 87 GLN A N 1
ATOM 684 C CA . GLN A 1 87 ? 3.980 -17.623 34.896 1.00 59.97 87 GLN A CA 1
ATOM 685 C C . GLN A 1 87 ? 5.276 -18.057 34.201 1.00 59.97 87 GLN A C 1
ATOM 687 O O . GLN A 1 87 ? 5.743 -17.355 33.301 1.00 59.97 87 GLN A O 1
ATOM 692 N N . GLN A 1 88 ? 5.842 -19.218 34.545 1.00 60.66 88 GLN A N 1
ATOM 693 C CA . GLN A 1 88 ? 6.989 -19.779 33.823 1.00 60.66 88 GLN A CA 1
ATOM 694 C C . GLN A 1 88 ? 6.614 -20.209 32.397 1.00 60.66 88 GLN A C 1
ATOM 696 O O . GLN A 1 88 ? 7.354 -19.921 31.454 1.00 60.66 88 GLN A O 1
ATOM 701 N N . MET A 1 89 ? 5.432 -20.803 32.214 1.00 55.62 89 MET A N 1
ATOM 702 C CA . MET A 1 89 ? 4.856 -21.114 30.904 1.00 55.62 89 MET A CA 1
ATOM 703 C C . MET A 1 89 ? 4.595 -19.840 30.101 1.00 55.62 89 MET A C 1
ATOM 705 O O . MET A 1 89 ? 4.964 -19.790 28.936 1.00 55.62 89 MET A O 1
ATOM 709 N N . ARG A 1 90 ? 4.078 -18.762 30.708 1.00 57.00 90 ARG A N 1
ATOM 710 C CA . ARG A 1 90 ? 3.922 -17.455 30.041 1.00 57.00 90 ARG A CA 1
ATOM 711 C C . ARG A 1 90 ? 5.257 -16.884 29.579 1.00 57.00 90 ARG A C 1
ATOM 713 O O . ARG A 1 90 ? 5.326 -16.392 28.462 1.00 57.00 90 ARG A O 1
ATOM 720 N N . LYS A 1 91 ? 6.329 -16.986 30.373 1.00 60.56 91 LYS A N 1
ATOM 721 C CA . LYS A 1 91 ? 7.669 -16.552 29.937 1.00 60.56 91 LYS A CA 1
ATOM 722 C C . LYS A 1 91 ? 8.164 -17.373 28.744 1.00 60.56 91 LYS A C 1
ATOM 724 O O . LYS A 1 91 ? 8.646 -16.794 27.776 1.00 60.56 91 LYS A O 1
ATOM 729 N N . ARG A 1 92 ? 7.984 -18.698 28.765 1.00 61.84 92 ARG A N 1
ATOM 730 C CA . ARG A 1 92 ? 8.352 -19.577 27.640 1.00 61.84 92 ARG A CA 1
ATOM 731 C C . ARG A 1 92 ? 7.504 -19.313 26.394 1.00 61.84 92 ARG A C 1
ATOM 733 O O . ARG A 1 92 ? 8.058 -19.210 25.308 1.00 61.84 92 ARG A O 1
ATOM 740 N N . VAL A 1 93 ? 6.195 -19.121 26.543 1.00 64.12 93 VAL A N 1
ATOM 741 C CA . VAL A 1 93 ? 5.276 -18.799 25.440 1.00 64.12 93 VAL A CA 1
ATOM 742 C C . VAL A 1 93 ? 5.579 -17.423 24.855 1.00 64.12 93 VAL A C 1
ATOM 744 O O . VAL A 1 93 ? 5.590 -17.286 23.642 1.00 64.12 93 VAL A O 1
ATOM 747 N N . VAL A 1 94 ? 5.898 -16.415 25.672 1.00 63.44 94 VAL A N 1
ATOM 748 C CA . VAL A 1 94 ? 6.308 -15.092 25.171 1.00 63.44 94 VAL A CA 1
ATOM 749 C C . VAL A 1 94 ? 7.610 -15.189 24.379 1.00 63.44 94 VAL A C 1
ATOM 751 O O . VAL A 1 94 ? 7.698 -14.596 23.309 1.00 63.44 94 VAL A O 1
ATOM 754 N N . VAL A 1 95 ? 8.590 -15.971 24.843 1.00 67.12 95 VAL A N 1
ATOM 755 C CA . VAL A 1 95 ? 9.844 -16.196 24.105 1.00 67.12 95 VAL A CA 1
ATOM 756 C C . VAL A 1 95 ? 9.593 -16.947 22.794 1.00 67.12 95 VAL A C 1
ATOM 758 O O . VAL A 1 95 ? 10.113 -16.538 21.761 1.00 67.12 95 VAL A O 1
ATOM 761 N N . VAL A 1 96 ? 8.759 -17.991 22.795 1.00 71.19 96 VAL A N 1
ATOM 762 C CA . VAL A 1 96 ? 8.407 -18.739 21.575 1.00 71.19 96 VAL A CA 1
ATOM 763 C C . VAL A 1 96 ? 7.614 -17.865 20.600 1.00 71.19 96 VAL A C 1
ATOM 765 O O . VAL A 1 96 ? 7.947 -17.829 19.422 1.00 71.19 96 VAL A O 1
ATOM 768 N N . CYS A 1 97 ? 6.627 -17.095 21.064 1.00 66.25 97 CYS A N 1
ATOM 769 C CA . CYS A 1 97 ? 5.885 -16.150 20.228 1.00 66.25 97 CYS A CA 1
ATOM 770 C C . CYS A 1 97 ? 6.788 -15.041 19.676 1.00 66.25 97 CYS A C 1
ATOM 772 O O . CYS A 1 97 ? 6.655 -14.685 18.510 1.00 66.25 97 CYS A O 1
ATOM 774 N N . ALA A 1 98 ? 7.726 -14.519 20.473 1.00 64.62 98 ALA A N 1
ATOM 775 C CA . ALA A 1 98 ? 8.717 -13.555 20.006 1.00 64.62 98 ALA A CA 1
ATOM 776 C C . ALA A 1 98 ? 9.624 -14.169 18.929 1.00 64.62 98 ALA A C 1
ATOM 778 O O . ALA A 1 98 ? 9.852 -13.543 17.899 1.00 64.62 98 ALA A O 1
ATOM 779 N N . LEU A 1 99 ? 10.076 -15.413 19.114 1.00 74.56 99 LEU A N 1
ATOM 780 C CA . LEU A 1 99 ? 10.884 -16.130 18.127 1.00 74.56 99 LEU A CA 1
ATOM 781 C C . LEU A 1 99 ? 10.103 -16.378 16.827 1.00 74.56 99 LEU A C 1
ATOM 783 O O . LEU A 1 99 ? 10.619 -16.133 15.741 1.00 74.56 99 LEU A O 1
ATOM 787 N N . VAL A 1 100 ? 8.842 -16.807 16.928 1.00 75.12 100 VAL A N 1
ATOM 788 C CA . VAL A 1 100 ? 7.949 -17.007 15.777 1.00 75.12 100 VAL A CA 1
ATOM 789 C C . VAL A 1 100 ? 7.670 -15.687 15.064 1.00 75.12 100 VAL A C 1
ATOM 791 O O . VAL A 1 100 ? 7.684 -15.657 13.840 1.00 75.12 100 VAL A O 1
ATOM 794 N N . LEU A 1 101 ? 7.474 -14.583 15.790 1.00 69.50 101 LEU A N 1
ATOM 795 C CA . LEU A 1 101 ? 7.303 -13.254 15.197 1.00 69.50 101 LEU A CA 1
ATOM 796 C C . LEU A 1 101 ? 8.571 -12.775 14.490 1.00 69.50 101 LEU A C 1
ATOM 798 O O . LEU A 1 101 ? 8.471 -12.213 13.404 1.00 69.50 101 LEU A O 1
ATOM 802 N N . VAL A 1 102 ? 9.754 -13.027 15.055 1.00 73.06 102 VAL A N 1
ATOM 803 C CA . VAL A 1 102 ? 11.035 -12.718 14.402 1.00 73.06 102 VAL A CA 1
ATOM 804 C C . VAL A 1 102 ? 11.212 -13.558 13.138 1.00 73.06 102 VAL A C 1
ATOM 806 O O . VAL A 1 102 ? 11.576 -13.013 12.100 1.00 73.06 102 VAL A O 1
ATOM 809 N N . LEU A 1 103 ? 10.895 -14.855 13.180 1.00 69.88 103 LEU A N 1
ATOM 810 C CA . LEU A 1 103 ? 10.947 -15.735 12.009 1.00 69.88 103 LEU A CA 1
ATOM 811 C C . LEU A 1 103 ? 9.902 -15.357 10.952 1.00 69.88 103 LEU A C 1
ATOM 813 O O . LEU A 1 103 ? 10.209 -15.368 9.764 1.00 69.88 103 LEU A O 1
ATOM 817 N N . ALA A 1 104 ? 8.695 -14.966 11.359 1.00 62.97 104 ALA A N 1
ATOM 818 C CA . ALA A 1 104 ? 7.652 -14.488 10.459 1.00 62.97 104 ALA A CA 1
ATOM 819 C C . ALA A 1 104 ? 8.024 -13.136 9.839 1.00 62.97 104 ALA A C 1
ATOM 821 O O . ALA A 1 104 ? 7.816 -12.944 8.646 1.00 62.97 104 ALA A O 1
ATOM 822 N N . ALA A 1 105 ? 8.628 -12.222 10.603 1.00 56.81 105 ALA A N 1
ATOM 823 C CA . ALA A 1 105 ? 9.143 -10.955 10.095 1.00 56.81 105 ALA A CA 1
ATOM 824 C C . ALA A 1 105 ? 10.314 -11.179 9.129 1.00 56.81 105 ALA A C 1
ATOM 826 O O . ALA A 1 105 ? 10.323 -10.602 8.046 1.00 56.81 105 ALA A O 1
ATOM 827 N N . ALA A 1 106 ? 11.252 -12.069 9.461 1.00 58.53 106 ALA A N 1
ATOM 828 C CA . ALA A 1 106 ? 12.340 -12.461 8.570 1.00 58.53 106 ALA A CA 1
ATOM 829 C C . ALA A 1 106 ? 11.809 -13.134 7.294 1.00 58.53 106 ALA A C 1
ATOM 831 O O . ALA A 1 106 ? 12.273 -12.822 6.201 1.00 58.53 106 ALA A O 1
ATOM 832 N N . GLY A 1 107 ? 10.789 -13.988 7.413 1.00 49.50 107 GLY A N 1
ATOM 833 C CA . GLY A 1 107 ? 10.088 -14.609 6.291 1.00 49.50 107 GLY A CA 1
ATOM 834 C C . GLY A 1 107 ? 9.318 -13.603 5.434 1.00 49.50 107 GLY A C 1
ATOM 835 O O . GLY A 1 107 ? 9.323 -13.723 4.215 1.00 49.50 107 GLY A O 1
ATOM 836 N N . LEU A 1 108 ? 8.715 -12.572 6.033 1.00 53.25 108 LEU A N 1
ATOM 837 C CA . LEU A 1 108 ? 8.029 -11.492 5.320 1.00 53.25 108 LEU A CA 1
ATOM 838 C C . LEU A 1 108 ? 9.027 -10.585 4.591 1.00 53.25 108 LEU A C 1
ATOM 840 O O . LEU A 1 108 ? 8.793 -10.224 3.443 1.00 53.25 108 LEU A O 1
ATOM 844 N N . VAL A 1 109 ? 10.155 -10.256 5.228 1.00 52.09 109 VAL A N 1
ATOM 845 C CA . VAL A 1 109 ? 11.259 -9.505 4.614 1.00 52.09 109 VAL A CA 1
ATOM 846 C C . VAL A 1 109 ? 11.877 -10.318 3.477 1.00 52.09 109 VAL A C 1
ATOM 848 O O . VAL A 1 109 ? 12.049 -9.791 2.384 1.00 52.09 109 VAL A O 1
ATOM 851 N N . ALA A 1 110 ? 12.118 -11.617 3.671 1.00 49.56 110 ALA A N 1
ATOM 852 C CA . ALA A 1 110 ? 12.559 -12.517 2.609 1.00 49.56 110 ALA A CA 1
ATOM 853 C C . ALA A 1 110 ? 11.520 -12.607 1.479 1.00 49.56 110 ALA A C 1
ATOM 855 O O . ALA A 1 110 ? 11.878 -12.503 0.313 1.00 49.56 110 ALA A O 1
ATOM 856 N N . ALA A 1 111 ? 10.225 -12.704 1.794 1.00 48.03 111 ALA A N 1
ATOM 857 C CA . ALA A 1 111 ? 9.152 -12.723 0.803 1.00 48.03 111 ALA A CA 1
ATOM 858 C C . ALA A 1 111 ? 9.012 -11.391 0.049 1.00 48.03 111 ALA A C 1
ATOM 860 O O . ALA A 1 111 ? 8.675 -11.407 -1.130 1.00 48.03 111 ALA A O 1
ATOM 861 N N . GLN A 1 112 ? 9.288 -10.246 0.681 1.00 50.12 112 GLN A N 1
ATOM 862 C CA . GLN A 1 112 ? 9.340 -8.943 0.009 1.00 50.12 112 GLN A CA 1
ATOM 863 C C . GLN A 1 112 ? 10.611 -8.758 -0.826 1.00 50.12 112 GLN A C 1
ATOM 865 O O . GLN A 1 112 ? 10.564 -8.087 -1.848 1.00 50.12 112 GLN A O 1
ATOM 870 N N . LEU A 1 113 ? 11.720 -9.397 -0.447 1.00 47.06 113 LEU A N 1
ATOM 871 C CA . LEU A 1 113 ? 12.926 -9.480 -1.276 1.00 47.06 113 LEU A CA 1
ATOM 872 C C . LEU A 1 113 ? 12.753 -10.446 -2.465 1.00 47.06 113 LEU A C 1
ATOM 874 O O . LEU A 1 113 ? 13.434 -10.296 -3.478 1.00 47.06 113 LEU A O 1
ATOM 878 N N . ILE A 1 114 ? 11.844 -11.424 -2.358 1.00 46.03 114 ILE A N 1
ATOM 879 C CA . ILE A 1 114 ? 11.520 -12.402 -3.413 1.00 46.03 114 ILE A CA 1
ATOM 880 C C . ILE A 1 114 ? 10.394 -11.899 -4.336 1.00 46.03 114 ILE A C 1
ATOM 882 O O . ILE A 1 114 ? 10.418 -12.176 -5.534 1.00 46.03 114 ILE A O 1
ATOM 886 N N . LYS A 1 115 ? 9.420 -11.130 -3.830 1.00 43.62 115 LYS A N 1
ATOM 887 C CA . LYS A 1 115 ? 8.401 -10.467 -4.658 1.00 43.62 115 LYS A CA 1
ATOM 888 C C . LYS A 1 115 ? 9.048 -9.303 -5.403 1.00 43.62 115 LYS A C 1
ATOM 890 O O . LYS A 1 115 ? 9.180 -8.216 -4.853 1.00 43.62 115 LYS A O 1
ATOM 895 N N . GLY A 1 116 ? 9.456 -9.553 -6.648 1.00 47.53 116 GLY A N 1
ATOM 896 C CA . GLY A 1 116 ? 10.037 -8.545 -7.531 1.00 47.53 116 GLY A CA 1
ATOM 897 C C . GLY A 1 116 ? 9.232 -7.247 -7.502 1.00 47.53 116 GLY A C 1
ATOM 898 O O . GLY A 1 116 ? 8.030 -7.245 -7.765 1.00 47.53 116 GLY A O 1
ATOM 899 N N . GLY A 1 117 ? 9.889 -6.156 -7.115 1.00 50.50 117 GLY A N 1
ATOM 900 C CA . GLY A 1 117 ? 9.244 -4.858 -6.988 1.00 50.50 117 GLY A CA 1
ATOM 901 C C . GLY A 1 117 ? 8.694 -4.388 -8.333 1.00 50.50 117 GLY A C 1
ATOM 902 O O . GLY A 1 117 ? 9.369 -4.469 -9.358 1.00 50.50 117 GLY A O 1
ATOM 903 N N . THR A 1 118 ? 7.471 -3.866 -8.326 1.00 56.09 118 THR A N 1
ATOM 904 C CA . THR A 1 118 ? 6.919 -3.107 -9.450 1.00 56.09 118 THR A CA 1
ATOM 905 C C . THR A 1 118 ? 7.657 -1.778 -9.558 1.00 56.09 118 THR A C 1
ATOM 907 O O . THR A 1 118 ? 7.542 -0.930 -8.672 1.00 56.09 118 THR A O 1
ATOM 910 N N . GLY A 1 119 ? 8.419 -1.588 -10.632 1.00 59.78 119 GLY A N 1
ATOM 911 C CA . GLY A 1 119 ? 9.067 -0.316 -10.930 1.00 59.78 119 GLY A CA 1
ATOM 912 C C . GLY A 1 119 ? 8.112 0.587 -11.700 1.00 59.78 119 GLY A C 1
ATOM 913 O O . GLY A 1 119 ? 7.747 0.261 -12.828 1.00 59.78 119 GLY A O 1
ATOM 914 N N . SER A 1 120 ? 7.718 1.717 -11.117 1.00 67.19 120 SER A N 1
ATOM 915 C CA . SER A 1 120 ? 6.944 2.752 -11.808 1.00 67.19 120 SER A CA 1
ATOM 916 C C . SER A 1 120 ? 7.769 4.017 -12.019 1.00 67.19 120 SER A C 1
ATOM 918 O O . SER A 1 120 ? 8.594 4.371 -11.176 1.00 67.19 120 SER A O 1
ATOM 920 N N . GLY A 1 121 ? 7.525 4.732 -13.111 1.00 69.00 121 GLY A N 1
ATOM 921 C CA . GLY A 1 121 ? 8.129 6.037 -13.365 1.00 69.00 121 GLY A CA 1
ATOM 922 C C . GLY A 1 121 ? 7.354 6.826 -14.410 1.00 69.00 121 GLY A C 1
ATOM 923 O O . GLY A 1 121 ? 6.458 6.294 -15.062 1.00 69.00 121 GLY A O 1
ATOM 924 N N . SER A 1 122 ? 7.686 8.108 -14.551 1.00 68.31 122 SER A N 1
ATOM 925 C CA . SER A 1 122 ? 7.096 8.969 -15.574 1.00 68.31 122 SER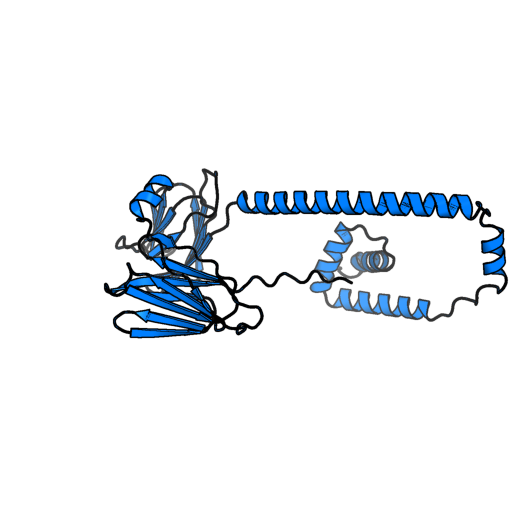 A CA 1
ATOM 926 C C . SER A 1 122 ? 8.124 9.900 -16.212 1.00 68.31 122 SER A C 1
ATOM 928 O O . SER A 1 122 ? 9.007 10.397 -15.517 1.00 68.31 122 SER A O 1
ATOM 930 N N . VAL A 1 123 ? 7.983 10.173 -17.508 1.00 71.31 123 VAL A N 1
ATOM 931 C CA . VAL A 1 123 ? 8.832 11.074 -18.303 1.00 71.31 123 VAL A CA 1
ATOM 932 C C . VAL A 1 123 ? 7.978 11.819 -19.330 1.00 71.31 123 VAL A C 1
ATOM 934 O O . VAL A 1 123 ? 6.993 11.273 -19.808 1.00 71.31 123 VAL A O 1
ATOM 937 N N . THR A 1 124 ? 8.332 13.051 -19.689 1.00 64.94 124 THR A N 1
ATOM 938 C CA . THR A 1 124 ? 7.635 13.803 -20.748 1.00 64.94 124 THR A CA 1
ATOM 939 C C . THR A 1 124 ? 8.444 13.760 -22.046 1.00 64.94 124 THR A C 1
ATOM 941 O O . THR A 1 124 ? 9.644 14.029 -22.026 1.00 64.94 124 THR A O 1
ATOM 944 N N . ILE A 1 125 ? 7.803 13.427 -23.170 1.00 67.56 125 ILE A N 1
ATOM 945 C CA . ILE A 1 125 ? 8.413 13.231 -24.493 1.00 67.56 125 ILE A CA 1
ATOM 946 C C . ILE A 1 125 ? 7.545 13.932 -25.536 1.00 67.56 125 ILE A C 1
ATOM 948 O O . ILE A 1 125 ? 6.368 13.610 -25.658 1.00 67.56 125 ILE A O 1
ATOM 952 N N . ASN A 1 126 ? 8.114 14.878 -26.288 1.00 69.44 126 ASN A N 1
ATOM 953 C CA . ASN A 1 126 ? 7.408 15.633 -27.336 1.00 69.44 126 ASN A CA 1
ATOM 954 C C . ASN A 1 126 ? 6.074 16.248 -26.863 1.00 69.44 126 ASN A C 1
ATOM 956 O O . ASN A 1 126 ? 5.088 16.247 -27.585 1.00 69.44 126 ASN A O 1
ATOM 960 N N . GLY A 1 127 ? 6.029 16.744 -25.622 1.00 73.50 127 GLY A N 1
ATOM 961 C CA . GLY A 1 127 ? 4.811 17.301 -25.020 1.00 73.50 127 GLY A CA 1
ATOM 962 C C . GLY A 1 127 ? 3.856 16.266 -24.414 1.00 73.50 127 GLY A C 1
ATOM 963 O O . GLY A 1 127 ? 2.945 16.659 -23.693 1.00 73.50 127 GLY A O 1
ATOM 964 N N . HIS A 1 128 ? 4.106 14.971 -24.616 1.00 70.12 128 HIS A N 1
ATOM 965 C CA . HIS A 1 128 ? 3.311 13.886 -24.051 1.00 70.12 128 HIS A CA 1
ATOM 966 C C . HIS A 1 128 ? 3.901 13.373 -22.735 1.00 70.12 128 HIS A C 1
ATOM 968 O O . HIS A 1 128 ? 5.110 13.184 -22.628 1.00 70.12 128 HIS A O 1
ATOM 974 N N . LYS A 1 129 ? 3.080 13.086 -21.728 1.00 77.69 129 LYS A N 1
ATOM 975 C CA . LYS A 1 129 ? 3.480 12.487 -20.449 1.00 77.69 129 LYS A CA 1
ATOM 976 C C . LYS A 1 129 ? 3.390 10.966 -20.529 1.00 77.69 129 LYS A C 1
ATOM 978 O O . LYS A 1 129 ? 2.308 10.409 -20.638 1.00 77.69 129 LYS A O 1
ATOM 983 N N . TRP A 1 130 ? 4.521 10.290 -20.412 1.00 76.00 130 TRP A N 1
ATOM 984 C CA . TRP A 1 130 ? 4.647 8.838 -20.437 1.00 76.00 130 TRP A CA 1
ATOM 985 C C . TRP A 1 130 ? 4.789 8.338 -19.007 1.00 76.00 130 TRP A C 1
ATOM 987 O O . TRP A 1 130 ? 5.770 8.658 -18.346 1.00 76.00 130 TRP A O 1
ATOM 997 N N . ALA A 1 131 ? 3.837 7.558 -18.516 1.00 77.94 131 ALA A N 1
ATOM 998 C CA . ALA A 1 131 ? 3.920 6.839 -17.255 1.00 77.94 131 ALA A CA 1
ATOM 999 C C . ALA A 1 131 ? 4.064 5.346 -17.543 1.00 77.94 131 ALA A C 1
ATOM 1001 O O . ALA A 1 131 ? 3.325 4.790 -18.345 1.00 77.94 131 ALA A O 1
ATOM 1002 N N . PHE A 1 132 ? 5.004 4.674 -16.898 1.00 75.62 132 PHE A N 1
ATOM 1003 C CA . PHE A 1 132 ? 5.230 3.249 -17.101 1.00 75.62 132 PHE A CA 1
ATOM 1004 C C . PHE A 1 132 ? 5.201 2.509 -15.773 1.00 75.62 132 PHE A C 1
ATOM 1006 O O . PHE A 1 132 ? 5.623 3.026 -14.740 1.00 75.62 132 PHE A O 1
ATOM 1013 N N . THR A 1 133 ? 4.703 1.278 -15.812 1.00 73.69 133 THR A N 1
ATOM 1014 C CA . THR A 1 133 ? 4.777 0.314 -14.716 1.00 73.69 133 THR A CA 1
ATOM 1015 C C . THR A 1 133 ? 5.340 -0.979 -15.276 1.00 73.69 133 THR A C 1
ATOM 1017 O O . THR A 1 133 ? 4.779 -1.561 -16.202 1.00 73.69 133 THR A O 1
ATOM 1020 N N . SER A 1 134 ? 6.463 -1.416 -14.722 1.00 67.38 134 SER A N 1
ATOM 1021 C CA . SER A 1 134 ? 7.155 -2.630 -15.129 1.00 67.38 134 SER A CA 1
ATOM 1022 C C . SER A 1 134 ? 7.126 -3.652 -14.000 1.00 67.38 134 SER A C 1
ATOM 1024 O O . SER A 1 134 ? 7.498 -3.345 -12.864 1.00 67.38 134 SER A O 1
ATOM 1026 N N . THR A 1 135 ? 6.711 -4.873 -14.327 1.00 65.81 135 THR A N 1
ATOM 1027 C CA . THR A 1 135 ? 6.941 -6.077 -13.509 1.00 65.81 135 THR A CA 1
ATOM 1028 C C . THR A 1 135 ? 8.137 -6.882 -14.027 1.00 65.81 135 THR A C 1
ATOM 1030 O O . THR A 1 135 ? 8.444 -7.949 -13.503 1.00 65.81 135 THR A O 1
ATOM 1033 N N . PHE A 1 136 ? 8.819 -6.378 -15.060 1.00 62.09 136 PHE A N 1
ATOM 1034 C CA . PHE A 1 136 ? 9.895 -7.061 -15.762 1.00 62.09 136 PHE A CA 1
ATOM 1035 C C . PHE A 1 136 ? 11.228 -6.977 -15.011 1.00 62.09 136 PHE A C 1
ATOM 1037 O O . PHE A 1 136 ? 11.693 -5.899 -14.631 1.00 62.09 136 PHE A O 1
ATOM 1044 N N . GLN A 1 137 ? 11.890 -8.126 -14.874 1.00 64.56 137 GLN A N 1
ATOM 1045 C CA . GLN A 1 137 ? 13.256 -8.239 -14.365 1.00 64.56 137 GLN A CA 1
ATOM 1046 C C . GLN A 1 137 ? 14.287 -8.144 -15.486 1.00 64.56 137 GLN A C 1
ATOM 1048 O O . GLN A 1 137 ? 15.078 -9.044 -15.751 1.00 64.56 137 GLN A O 1
ATOM 1053 N N . GLY A 1 138 ? 14.286 -6.997 -16.137 1.00 63.44 138 GLY A N 1
ATOM 1054 C CA . GLY A 1 138 ? 15.326 -6.619 -17.068 1.00 63.44 138 GLY A CA 1
ATOM 1055 C C . GLY A 1 138 ? 15.359 -5.113 -17.191 1.00 63.44 138 GLY A C 1
ATOM 1056 O O . GLY A 1 138 ? 14.917 -4.385 -16.298 1.00 63.44 138 GLY A O 1
ATOM 1057 N N . ARG A 1 139 ? 15.919 -4.640 -18.293 1.00 72.19 139 ARG A N 1
ATOM 1058 C CA . ARG A 1 139 ? 15.979 -3.224 -18.601 1.00 72.19 139 ARG A CA 1
ATOM 1059 C C . ARG A 1 139 ? 14.907 -2.932 -19.632 1.00 72.19 139 ARG A C 1
ATOM 1061 O O . ARG A 1 139 ? 14.978 -3.448 -20.740 1.00 72.19 139 ARG A O 1
ATOM 1068 N N . ALA A 1 140 ? 13.945 -2.098 -19.261 1.00 75.19 140 ALA A N 1
ATOM 1069 C CA . ALA A 1 140 ? 13.063 -1.449 -20.217 1.00 75.19 140 ALA A CA 1
ATOM 1070 C C . ALA A 1 140 ? 13.619 -0.050 -20.499 1.00 75.19 140 ALA A C 1
ATOM 1072 O O . ALA A 1 140 ? 13.775 0.758 -19.578 1.00 75.19 140 ALA A O 1
ATOM 1073 N N . ARG A 1 141 ? 13.960 0.234 -21.754 1.00 81.12 141 ARG A N 1
ATOM 1074 C CA . ARG A 1 141 ? 14.352 1.568 -22.214 1.00 81.12 141 ARG A CA 1
ATOM 1075 C C . ARG A 1 141 ? 13.206 2.170 -23.004 1.00 81.12 141 ARG A C 1
ATOM 1077 O O . ARG A 1 141 ? 12.777 1.596 -23.997 1.00 81.12 141 ARG A O 1
ATOM 1084 N N . VAL A 1 142 ? 12.749 3.339 -22.580 1.00 78.81 142 VAL A N 1
ATOM 1085 C CA . VAL A 1 142 ? 11.855 4.172 -23.385 1.00 78.81 142 VAL A CA 1
ATOM 1086 C C . VAL A 1 142 ? 12.733 5.086 -24.224 1.00 78.81 142 VAL A C 1
ATOM 1088 O O . VAL A 1 142 ? 13.570 5.811 -23.676 1.00 78.81 142 VAL A O 1
ATOM 1091 N N . MET A 1 143 ? 12.573 5.023 -25.540 1.00 79.50 143 MET A N 1
ATOM 1092 C CA . MET A 1 143 ? 13.364 5.783 -26.503 1.00 79.50 143 MET A CA 1
ATOM 1093 C C . MET A 1 143 ? 12.464 6.696 -27.329 1.00 79.50 143 MET A C 1
ATOM 1095 O O . MET A 1 143 ? 11.345 6.316 -27.676 1.00 79.50 143 MET A O 1
ATOM 1099 N N . ALA A 1 144 ? 12.964 7.882 -27.669 1.00 79.62 144 ALA A N 1
ATOM 1100 C CA . ALA A 1 144 ? 12.304 8.738 -28.650 1.00 79.62 144 ALA A CA 1
ATOM 1101 C C . ALA A 1 144 ? 12.392 8.128 -30.065 1.00 79.62 144 ALA A C 1
ATOM 1103 O O . ALA A 1 144 ? 13.173 7.197 -30.296 1.00 79.62 144 ALA A O 1
ATOM 1104 N N . PRO A 1 145 ? 11.626 8.665 -31.035 1.00 83.31 145 PRO A N 1
ATOM 1105 C CA . PRO A 1 145 ? 11.727 8.277 -32.443 1.00 83.31 145 PRO A CA 1
ATOM 1106 C C . PRO A 1 145 ? 13.156 8.363 -33.012 1.00 83.31 145 PRO A C 1
ATOM 1108 O O . PRO A 1 145 ? 13.534 7.556 -33.856 1.00 83.31 145 PRO A O 1
ATOM 1111 N N . ASP A 1 146 ? 13.972 9.283 -32.489 1.00 84.81 146 ASP A N 1
ATOM 1112 C CA . ASP A 1 146 ? 15.393 9.477 -32.818 1.00 84.81 146 ASP A CA 1
ATOM 1113 C C . ASP A 1 146 ? 16.345 8.444 -32.167 1.00 84.81 146 ASP A C 1
ATOM 1115 O O . ASP A 1 146 ? 17.562 8.557 -32.284 1.00 84.81 146 ASP A O 1
ATOM 1119 N N . SER A 1 147 ? 15.811 7.425 -31.483 1.00 78.38 147 SER A N 1
ATOM 1120 C CA . SER A 1 147 ? 16.551 6.400 -30.724 1.00 78.38 147 SER A CA 1
ATOM 1121 C C . SER A 1 147 ? 17.321 6.904 -29.496 1.00 78.38 147 SER A C 1
ATOM 1123 O O . SER A 1 147 ? 18.069 6.141 -28.879 1.00 78.38 147 SER A O 1
ATOM 1125 N N . ARG A 1 148 ? 17.115 8.152 -29.065 1.00 76.75 148 ARG A N 1
ATOM 1126 C CA . ARG A 1 148 ? 17.664 8.648 -27.800 1.00 76.75 148 ARG A CA 1
ATOM 1127 C C . ARG A 1 148 ? 16.943 7.989 -26.626 1.00 76.75 148 ARG A C 1
ATOM 1129 O O . ARG A 1 148 ? 15.715 7.974 -26.578 1.00 76.75 148 ARG A O 1
ATOM 1136 N N . VAL A 1 149 ? 17.695 7.470 -25.653 1.00 73.44 149 VAL A N 1
ATOM 1137 C CA . VAL A 1 149 ? 17.133 6.888 -24.422 1.00 73.44 149 VAL A CA 1
ATOM 1138 C C . VAL A 1 149 ? 16.629 8.007 -23.513 1.00 73.44 149 VAL A C 1
ATOM 1140 O O . VAL A 1 149 ? 17.384 8.909 -23.157 1.00 73.44 149 VAL A O 1
ATOM 1143 N N . LEU A 1 150 ? 15.359 7.937 -23.125 1.00 66.88 150 LEU A N 1
ATOM 1144 C CA . LEU A 1 150 ? 14.676 8.974 -22.345 1.00 66.88 150 LEU A CA 1
ATOM 1145 C C . LEU A 1 150 ? 14.370 8.525 -20.922 1.00 66.88 150 LEU A C 1
ATOM 1147 O O . LEU A 1 150 ? 14.463 9.309 -19.983 1.00 66.88 150 LEU A O 1
ATOM 1151 N N . ALA A 1 151 ? 14.048 7.247 -20.756 1.00 68.75 151 ALA A N 1
ATOM 1152 C CA . ALA A 1 151 ? 13.916 6.628 -19.451 1.00 68.75 151 ALA A CA 1
ATOM 1153 C C . ALA A 1 151 ? 14.469 5.208 -19.502 1.00 68.75 151 ALA A C 1
ATOM 1155 O O . ALA A 1 151 ? 14.358 4.510 -20.508 1.00 68.75 151 ALA A O 1
ATOM 1156 N N . THR A 1 152 ? 15.073 4.780 -18.400 1.00 68.06 152 THR A N 1
ATOM 1157 C CA . THR A 1 152 ? 15.505 3.398 -18.207 1.00 68.06 152 THR A CA 1
ATOM 1158 C C . THR A 1 152 ? 14.909 2.880 -16.909 1.00 68.06 152 THR A C 1
ATOM 1160 O O . THR A 1 152 ? 15.027 3.522 -15.867 1.00 68.06 152 THR A O 1
ATOM 1163 N N . VAL A 1 153 ? 14.293 1.707 -16.971 1.00 66.94 153 VAL A N 1
ATOM 1164 C CA . VAL A 1 153 ? 13.666 1.020 -15.840 1.00 66.94 153 VAL A CA 1
ATOM 1165 C C . VAL A 1 153 ? 14.365 -0.316 -15.660 1.00 66.94 153 VAL A C 1
ATOM 1167 O O . VAL A 1 153 ? 14.451 -1.077 -16.617 1.00 66.94 153 VAL A O 1
ATOM 1170 N N . GLY A 1 154 ? 14.869 -0.606 -14.462 1.00 57.56 154 GLY A N 1
ATOM 1171 C CA . GLY A 1 154 ? 15.383 -1.933 -14.105 1.00 57.56 154 GLY A CA 1
ATOM 1172 C C . GLY A 1 154 ? 16.182 -1.938 -12.798 1.00 57.56 154 GLY A C 1
ATOM 1173 O O . GLY A 1 154 ? 16.494 -0.866 -12.273 1.00 57.56 154 GLY A O 1
ATOM 1174 N N . PRO A 1 155 ? 16.607 -3.118 -12.319 1.00 53.16 155 PRO A N 1
ATOM 1175 C CA . PRO A 1 155 ? 15.793 -4.254 -11.882 1.00 53.16 155 PRO A CA 1
ATOM 1176 C C . PRO A 1 155 ? 15.398 -4.118 -10.389 1.00 53.16 155 PRO A C 1
ATOM 1178 O O . PRO A 1 155 ? 16.170 -3.597 -9.586 1.00 53.16 155 PRO A O 1
ATOM 1181 N N . MET A 1 156 ? 14.224 -4.627 -9.989 1.00 44.88 156 MET A N 1
ATOM 1182 C CA . MET A 1 156 ? 13.810 -4.737 -8.571 1.00 44.88 156 MET A CA 1
ATOM 1183 C C . MET A 1 156 ? 13.509 -6.182 -8.111 1.00 44.88 156 MET A C 1
ATOM 1185 O O . MET A 1 156 ? 12.813 -6.376 -7.120 1.00 44.88 156 MET A O 1
ATOM 1189 N N . GLY A 1 157 ? 14.030 -7.230 -8.762 1.00 41.31 157 GLY A N 1
ATOM 1190 C CA . GLY A 1 157 ? 13.797 -8.603 -8.282 1.00 41.31 157 GLY A CA 1
ATOM 1191 C C . GLY A 1 157 ? 14.628 -9.691 -8.957 1.00 41.31 157 GLY A C 1
ATOM 1192 O O . GLY A 1 157 ? 15.256 -9.431 -9.981 1.00 41.31 157 GLY A O 1
ATOM 1193 N N . ARG A 1 158 ? 14.612 -10.899 -8.365 1.00 39.50 158 ARG A N 1
ATOM 1194 C CA . ARG A 1 158 ? 15.212 -12.145 -8.889 1.00 39.50 158 ARG A CA 1
ATOM 1195 C C . ARG A 1 158 ? 14.172 -13.074 -9.540 1.00 39.50 158 ARG A C 1
ATOM 1197 O O . ARG A 1 158 ? 13.070 -13.219 -9.018 1.00 39.50 158 ARG A O 1
ATOM 1204 N N . ASN A 1 159 ? 14.580 -13.720 -10.631 1.00 43.94 159 ASN A N 1
ATOM 1205 C CA . ASN A 1 159 ? 13.959 -14.820 -11.379 1.00 43.94 159 ASN A CA 1
ATOM 1206 C C . ASN A 1 159 ? 12.470 -14.746 -11.804 1.00 43.94 159 ASN A C 1
ATOM 1208 O O . ASN A 1 159 ? 11.684 -15.542 -11.298 1.00 43.94 159 ASN A O 1
ATOM 1212 N N . GLN A 1 160 ? 12.096 -13.954 -12.821 1.00 48.31 160 GLN A N 1
ATOM 1213 C CA . GLN A 1 160 ? 10.978 -14.311 -13.726 1.00 48.31 160 GLN A CA 1
ATOM 1214 C C . GLN A 1 160 ? 11.271 -13.921 -15.187 1.00 48.31 160 GLN A C 1
ATOM 1216 O O . GLN A 1 160 ? 11.678 -12.795 -15.466 1.00 48.31 160 GLN A O 1
ATOM 1221 N N . ALA A 1 161 ? 11.079 -14.876 -16.105 1.00 49.69 161 ALA A N 1
ATOM 1222 C CA . ALA A 1 161 ? 11.430 -14.788 -17.528 1.00 49.69 161 ALA A CA 1
ATOM 1223 C C . ALA A 1 161 ? 10.394 -14.040 -18.394 1.00 49.69 161 ALA A C 1
ATOM 1225 O O . ALA A 1 161 ? 10.657 -13.757 -19.560 1.00 49.69 161 ALA A O 1
ATOM 1226 N N . GLU A 1 162 ? 9.239 -13.685 -17.829 1.00 59.97 162 GLU A N 1
ATOM 1227 C CA . GLU A 1 162 ? 8.136 -13.050 -18.552 1.00 59.97 162 GLU A CA 1
ATOM 1228 C C . GLU A 1 162 ? 7.991 -11.594 -18.103 1.00 59.97 162 GLU A C 1
ATOM 1230 O O . GLU A 1 162 ? 7.527 -11.279 -17.006 1.00 59.97 162 GLU A O 1
ATOM 1235 N N . GLY A 1 163 ? 8.476 -10.682 -18.944 1.00 64.12 163 GLY A N 1
ATOM 1236 C CA . GLY A 1 163 ? 8.381 -9.249 -18.716 1.00 64.12 163 GLY A CA 1
ATOM 1237 C C . GLY A 1 163 ? 7.102 -8.666 -19.276 1.00 64.12 163 GLY A C 1
ATOM 1238 O O . GLY A 1 163 ? 6.857 -8.803 -20.471 1.00 64.12 163 GLY A O 1
ATOM 1239 N N . ILE A 1 164 ? 6.355 -7.948 -18.438 1.00 73.00 164 ILE A N 1
ATOM 1240 C CA . ILE A 1 164 ? 5.254 -7.090 -18.878 1.00 73.00 164 ILE A CA 1
ATOM 1241 C C . ILE A 1 164 ? 5.622 -5.638 -18.572 1.00 73.00 164 ILE A C 1
ATOM 1243 O O . ILE A 1 164 ? 5.964 -5.294 -17.433 1.00 73.00 164 ILE A O 1
ATOM 1247 N N . VAL A 1 165 ? 5.533 -4.776 -19.586 1.00 77.19 165 VAL A N 1
ATOM 1248 C CA . VAL A 1 165 ? 5.647 -3.321 -19.439 1.00 77.19 165 VAL A CA 1
ATOM 1249 C C . VAL A 1 165 ? 4.317 -2.694 -19.818 1.00 77.19 165 VAL A C 1
ATOM 1251 O O . VAL A 1 165 ? 3.887 -2.750 -20.967 1.00 77.19 165 VAL A O 1
ATOM 1254 N N . LYS A 1 166 ? 3.674 -2.060 -18.837 1.00 83.38 166 LYS A N 1
ATOM 1255 C CA . LYS A 1 166 ? 2.504 -1.215 -19.069 1.00 83.38 166 LYS A CA 1
ATOM 1256 C C . LYS A 1 166 ? 2.972 0.212 -19.262 1.00 83.38 166 LYS A C 1
ATOM 1258 O O . LYS A 1 166 ? 3.682 0.743 -18.407 1.00 83.38 166 LYS A O 1
ATOM 1263 N N . LEU A 1 167 ? 2.566 0.824 -20.360 1.00 83.06 167 LEU A N 1
ATOM 1264 C CA . LEU A 1 167 ? 2.902 2.186 -20.725 1.00 83.06 167 LEU A CA 1
ATOM 1265 C C . LEU A 1 167 ? 1.619 2.986 -20.932 1.00 83.06 167 LEU A C 1
ATOM 1267 O O . LEU A 1 167 ? 0.738 2.585 -21.680 1.00 83.06 167 LEU A O 1
ATOM 1271 N N . MET A 1 168 ? 1.549 4.149 -20.306 1.00 85.19 168 MET A N 1
ATOM 1272 C CA . MET A 1 168 ? 0.455 5.095 -20.411 1.00 85.19 168 MET A CA 1
ATOM 1273 C C . MET A 1 168 ? 0.984 6.418 -20.956 1.00 85.19 168 MET A C 1
ATOM 1275 O O . MET A 1 168 ? 1.961 6.937 -20.426 1.00 85.19 168 MET A O 1
ATOM 1279 N N . ILE A 1 169 ? 0.362 6.965 -21.996 1.00 81.31 169 ILE A N 1
ATOM 1280 C CA . ILE A 1 169 ? 0.743 8.247 -22.602 1.00 81.31 169 ILE A CA 1
ATOM 1281 C C . ILE A 1 169 ? -0.435 9.218 -22.485 1.00 81.31 169 ILE A C 1
ATOM 1283 O O . ILE A 1 169 ? -1.541 8.897 -22.921 1.00 81.31 169 ILE A O 1
ATOM 1287 N N . ASP A 1 170 ? -0.196 10.388 -21.890 1.00 81.69 170 ASP A N 1
ATOM 1288 C CA . ASP A 1 170 ? -1.164 11.472 -21.644 1.00 81.69 170 ASP A CA 1
ATOM 1289 C C . ASP A 1 170 ? -2.432 11.063 -20.899 1.00 81.69 170 ASP A C 1
ATOM 1291 O O . ASP A 1 170 ? -3.484 11.673 -21.078 1.00 81.69 170 ASP A O 1
ATOM 1295 N N . ASP A 1 171 ? -2.365 9.993 -20.107 1.00 80.38 171 ASP A N 1
ATOM 1296 C CA . ASP A 1 171 ? -3.537 9.367 -19.483 1.00 80.38 171 ASP A CA 1
ATOM 1297 C C . ASP A 1 171 ? -4.614 8.933 -20.513 1.00 80.38 171 ASP A C 1
ATOM 1299 O O . ASP A 1 171 ? -5.754 8.640 -20.154 1.00 80.38 171 ASP A O 1
ATOM 1303 N N . ARG A 1 172 ? -4.256 8.873 -21.807 1.00 77.56 172 ARG A N 1
ATOM 1304 C CA . ARG A 1 172 ? -5.152 8.589 -22.943 1.00 77.56 172 ARG A CA 1
ATOM 1305 C C . ARG A 1 172 ? -4.854 7.257 -23.606 1.00 77.56 172 ARG A C 1
ATOM 1307 O O . ARG A 1 172 ? -5.774 6.508 -23.920 1.00 77.56 172 ARG A O 1
ATOM 1314 N N . TYR A 1 173 ? -3.579 6.966 -23.838 1.00 83.25 173 TYR A N 1
ATOM 1315 C CA . TYR A 1 173 ? -3.162 5.764 -24.551 1.00 83.25 173 TYR A CA 1
ATOM 1316 C C . TYR A 1 173 ? -2.550 4.775 -23.575 1.00 83.25 173 TYR A C 1
ATOM 1318 O O . TYR A 1 173 ? -1.643 5.141 -22.835 1.00 83.25 173 TYR A O 1
ATOM 1326 N N . ASN A 1 174 ? -3.038 3.536 -23.568 1.00 86.38 174 ASN A N 1
ATOM 1327 C CA . ASN A 1 174 ? -2.542 2.475 -22.701 1.00 86.38 174 ASN A CA 1
ATOM 1328 C C . ASN A 1 174 ? -2.028 1.323 -23.564 1.00 86.38 174 ASN A C 1
ATOM 1330 O O . ASN A 1 174 ? -2.787 0.722 -24.322 1.00 86.38 174 ASN A O 1
ATOM 1334 N N . PHE A 1 175 ? -0.739 1.039 -23.447 1.00 85.81 175 PHE A N 1
ATOM 1335 C CA . PHE A 1 175 ? -0.042 -0.014 -24.164 1.00 85.81 175 PHE A CA 1
ATOM 1336 C C . PHE A 1 175 ? 0.464 -1.048 -23.164 1.00 85.81 175 PHE A C 1
ATOM 1338 O O . PHE A 1 175 ? 0.972 -0.708 -22.094 1.00 85.81 175 PHE A O 1
ATOM 1345 N N . CYS A 1 176 ? 0.340 -2.319 -23.523 1.00 87.56 176 CYS A N 1
ATOM 1346 C CA . CYS A 1 176 ? 0.880 -3.429 -22.755 1.00 87.56 176 CYS A CA 1
ATOM 1347 C C . CYS A 1 176 ? 1.820 -4.200 -23.673 1.00 87.56 176 CYS A C 1
ATOM 1349 O O . CYS A 1 176 ? 1.375 -4.757 -24.673 1.00 87.56 176 CYS A O 1
ATOM 1351 N N . PHE A 1 177 ? 3.109 -4.176 -23.353 1.00 83.44 177 PHE A N 1
ATOM 1352 C CA . PHE A 1 177 ? 4.131 -4.903 -24.092 1.00 83.44 177 PHE A CA 1
ATOM 1353 C C . PHE A 1 177 ? 4.506 -6.153 -23.316 1.00 83.44 177 PHE A C 1
ATOM 1355 O O . PHE A 1 177 ? 4.818 -6.083 -22.122 1.00 83.44 177 PHE A O 1
ATOM 1362 N N . GLU A 1 178 ? 4.470 -7.280 -24.013 1.00 82.62 178 GLU A N 1
ATOM 1363 C CA . GLU A 1 178 ? 4.887 -8.579 -23.510 1.00 82.62 178 GLU A CA 1
ATOM 1364 C C . GLU A 1 178 ? 6.048 -9.076 -24.373 1.00 82.62 178 GLU A C 1
ATOM 1366 O O . GLU A 1 178 ? 6.041 -8.927 -25.596 1.00 82.62 178 GLU A O 1
ATOM 1371 N N . GLY A 1 179 ? 7.059 -9.654 -23.728 1.00 76.88 179 GLY A N 1
ATOM 1372 C CA . GLY A 1 179 ? 8.217 -10.219 -24.416 1.00 76.88 179 GLY A CA 1
ATOM 1373 C C . GLY A 1 179 ? 9.383 -9.247 -24.631 1.00 76.88 179 GLY A C 1
ATOM 1374 O O . GLY A 1 179 ? 9.276 -8.026 -24.507 1.00 76.88 179 GLY A O 1
ATOM 1375 N N . LEU A 1 180 ? 10.546 -9.835 -24.906 1.00 80.62 180 LEU A N 1
ATOM 1376 C CA . LEU A 1 180 ? 11.806 -9.123 -25.113 1.00 80.62 180 LEU A CA 1
ATOM 1377 C C . LEU A 1 180 ? 11.881 -8.506 -26.515 1.00 80.62 180 LEU A C 1
ATOM 1379 O O . LEU A 1 180 ? 11.233 -8.974 -27.447 1.00 80.62 180 LEU A O 1
ATOM 1383 N N . GLY A 1 181 ? 12.740 -7.502 -26.666 1.00 85.50 181 GLY A N 1
ATOM 1384 C CA . GLY A 1 181 ? 13.010 -6.818 -27.924 1.00 85.50 181 GLY A CA 1
ATOM 1385 C C . GLY A 1 181 ? 12.450 -5.401 -27.976 1.00 85.50 181 GLY A C 1
ATOM 1386 O O . GLY A 1 181 ? 11.959 -4.853 -26.987 1.00 85.50 181 GLY A O 1
ATOM 1387 N N . LYS A 1 182 ? 12.568 -4.799 -29.160 1.00 88.88 182 LYS A N 1
ATOM 1388 C CA . LYS A 1 182 ? 12.153 -3.425 -29.435 1.00 88.88 182 LYS A CA 1
ATOM 1389 C C . LYS A 1 182 ? 10.711 -3.405 -29.933 1.00 88.88 182 LYS A C 1
ATOM 1391 O O . LYS A 1 182 ? 10.407 -3.960 -30.983 1.00 88.88 182 LYS A O 1
ATOM 1396 N N . HIS A 1 183 ? 9.857 -2.708 -29.200 1.00 90.88 183 HIS A N 1
ATOM 1397 C CA . HIS A 1 183 ? 8.444 -2.513 -29.500 1.00 90.88 183 HIS A CA 1
ATOM 1398 C C . HIS A 1 183 ? 8.205 -1.078 -29.969 1.00 90.88 183 HIS A C 1
ATOM 1400 O O . HIS A 1 183 ? 8.681 -0.129 -29.342 1.00 90.88 183 HIS A O 1
ATOM 1406 N N . GLU A 1 184 ? 7.478 -0.903 -31.071 1.00 92.75 184 G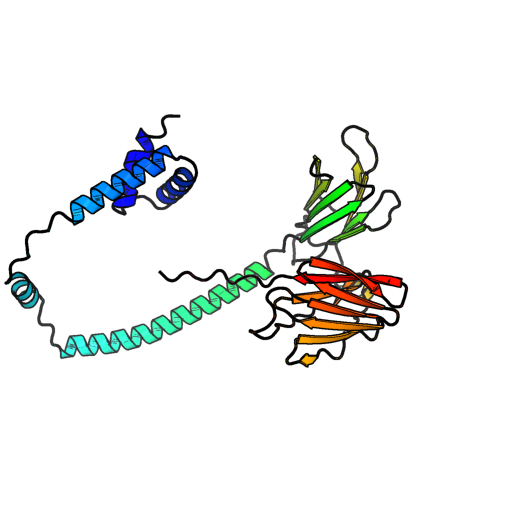LU A N 1
ATOM 1407 C CA . GLU A 1 184 ? 7.087 0.422 -31.563 1.00 92.75 184 GLU A CA 1
ATOM 1408 C C . GLU A 1 184 ? 5.831 0.915 -30.844 1.00 92.75 184 GLU A C 1
ATOM 1410 O O . GLU A 1 184 ? 4.861 0.174 -30.687 1.00 92.75 184 GLU A O 1
ATOM 1415 N N . VAL A 1 185 ? 5.822 2.187 -30.451 1.00 89.44 185 VAL A N 1
ATOM 1416 C CA . VAL A 1 185 ? 4.650 2.836 -29.860 1.00 89.44 185 VAL A CA 1
ATOM 1417 C C . VAL A 1 185 ? 4.095 3.830 -30.865 1.00 89.44 185 VAL A C 1
ATOM 1419 O O . VAL A 1 185 ? 4.718 4.857 -31.131 1.00 89.44 185 VAL A O 1
ATOM 1422 N N . LYS A 1 186 ? 2.929 3.522 -31.437 1.00 91.12 186 LYS A N 1
ATOM 1423 C CA . LYS A 1 186 ? 2.241 4.379 -32.412 1.00 91.12 186 LYS A CA 1
ATOM 1424 C C . LYS A 1 186 ? 0.931 4.904 -31.842 1.00 91.12 186 LYS A C 1
ATOM 1426 O O . LYS A 1 186 ? 0.237 4.191 -31.118 1.00 91.12 186 LYS A O 1
ATOM 1431 N N . ALA A 1 187 ? 0.581 6.140 -32.177 1.00 87.50 187 ALA A N 1
ATOM 1432 C CA . ALA A 1 187 ? -0.714 6.709 -31.832 1.00 87.50 187 ALA A CA 1
ATOM 1433 C C . ALA A 1 187 ? -1.840 5.900 -32.519 1.00 87.50 187 ALA A C 1
ATOM 1435 O O . ALA A 1 187 ? -1.802 5.759 -33.744 1.00 87.50 187 ALA A O 1
ATOM 1436 N N . PRO A 1 188 ? -2.857 5.397 -31.787 1.00 83.44 188 PRO A N 1
ATOM 1437 C CA . PRO A 1 188 ? -3.868 4.487 -32.342 1.00 83.44 188 PRO A CA 1
ATOM 1438 C C . PRO A 1 188 ? -4.643 5.038 -33.545 1.00 83.44 188 PRO A C 1
ATOM 1440 O O . PRO A 1 188 ? -5.052 4.273 -34.410 1.00 83.44 188 PRO A O 1
ATOM 1443 N N . ASN A 1 189 ? -4.831 6.360 -33.602 1.00 87.06 189 ASN A N 1
ATOM 1444 C CA . ASN A 1 189 ? -5.675 7.002 -34.612 1.00 87.06 189 ASN A CA 1
ATOM 1445 C C . ASN A 1 189 ? -4.884 7.584 -35.793 1.00 87.06 189 ASN A C 1
ATOM 1447 O O . ASN A 1 189 ? -5.411 7.632 -36.898 1.00 87.06 189 ASN A O 1
ATOM 1451 N N . SER A 1 190 ? -3.650 8.052 -35.577 1.00 90.69 190 SER A N 1
ATOM 1452 C CA . SER A 1 190 ? -2.834 8.686 -36.628 1.00 90.69 190 SER A CA 1
ATOM 1453 C C . SER A 1 190 ? -1.745 7.772 -37.188 1.00 90.69 190 SER A C 1
ATOM 1455 O O . SER A 1 190 ? -1.174 8.081 -38.229 1.00 90.69 190 SER A O 1
ATOM 1457 N N . GLY A 1 191 ? -1.413 6.672 -36.501 1.00 90.62 191 GLY A N 1
ATOM 1458 C CA . GLY A 1 191 ? -0.266 5.828 -36.845 1.00 90.62 191 GLY A CA 1
ATOM 1459 C C . GLY A 1 191 ? 1.093 6.504 -36.621 1.00 90.62 191 GLY A C 1
ATOM 1460 O O . GLY A 1 191 ? 2.126 5.901 -36.912 1.00 90.62 191 GLY A O 1
ATOM 1461 N N . GLU A 1 192 ? 1.105 7.731 -36.091 1.00 90.50 192 GLU A N 1
ATOM 1462 C CA . GLU A 1 192 ? 2.312 8.494 -35.789 1.00 90.50 192 GLU A CA 1
ATOM 1463 C C . GLU A 1 192 ? 3.186 7.736 -34.789 1.00 90.50 192 GLU A C 1
ATOM 1465 O O . GLU A 1 192 ? 2.703 7.265 -33.757 1.00 90.50 192 GLU A O 1
ATOM 1470 N N . LEU A 1 193 ? 4.480 7.623 -35.090 1.00 89.50 193 LEU A N 1
ATOM 1471 C CA . LEU A 1 193 ? 5.450 7.000 -34.199 1.00 89.50 193 LEU A CA 1
ATOM 1472 C C . LEU A 1 193 ? 5.739 7.926 -33.013 1.00 89.50 193 LEU A C 1
ATOM 1474 O O . LEU A 1 193 ? 6.411 8.944 -33.149 1.00 89.50 193 LEU A O 1
ATOM 1478 N N . LEU A 1 194 ? 5.285 7.518 -31.832 1.00 86.94 194 LEU A N 1
ATOM 1479 C CA . LEU A 1 194 ? 5.495 8.243 -30.583 1.00 86.94 194 LEU A CA 1
ATOM 1480 C C . LEU A 1 194 ? 6.850 7.898 -29.946 1.00 86.94 194 LEU A C 1
ATOM 1482 O O . LEU A 1 194 ? 7.452 8.731 -29.271 1.00 86.94 194 LEU A O 1
ATOM 1486 N N . GLY A 1 195 ? 7.347 6.678 -30.162 1.00 89.06 195 GLY A N 1
ATOM 1487 C CA . GLY A 1 195 ? 8.641 6.228 -29.653 1.00 89.06 195 GLY A CA 1
ATOM 1488 C C . GLY A 1 195 ? 8.785 4.711 -29.665 1.00 89.06 195 GLY A C 1
ATOM 1489 O O . GLY A 1 195 ? 8.042 4.005 -30.346 1.00 89.06 195 GLY A O 1
ATOM 1490 N N . TYR A 1 196 ? 9.741 4.210 -28.887 1.00 89.62 196 TYR A N 1
ATOM 1491 C CA . TYR A 1 196 ? 10.011 2.780 -28.761 1.00 89.62 196 TYR A CA 1
ATOM 1492 C C . TYR A 1 196 ? 10.157 2.361 -27.301 1.00 89.62 196 TYR A C 1
ATOM 1494 O O . TYR A 1 196 ? 10.656 3.123 -26.470 1.00 89.62 196 TYR A O 1
ATOM 1502 N N . VAL A 1 197 ? 9.794 1.115 -27.012 1.00 87.12 197 VAL A N 1
ATOM 1503 C CA . VAL A 1 197 ? 10.097 0.437 -25.750 1.00 87.12 197 VAL A CA 1
ATOM 1504 C C . VAL A 1 197 ? 11.001 -0.748 -26.063 1.00 87.12 197 VAL A C 1
ATOM 1506 O O . VAL A 1 197 ? 10.577 -1.687 -26.721 1.00 87.12 197 VAL A O 1
ATOM 1509 N N . ASP A 1 198 ? 12.253 -0.704 -25.621 1.00 87.00 198 ASP A N 1
ATOM 1510 C CA . ASP A 1 198 ? 13.206 -1.807 -25.779 1.00 87.00 198 ASP A CA 1
ATOM 1511 C C . ASP A 1 198 ? 13.348 -2.578 -24.466 1.00 87.00 198 ASP A C 1
ATOM 1513 O O . ASP A 1 198 ? 13.743 -2.011 -23.442 1.00 87.00 198 ASP A O 1
ATOM 1517 N N . MET A 1 199 ? 12.975 -3.856 -24.490 1.00 84.69 199 MET A N 1
ATOM 1518 C CA . MET A 1 199 ? 12.976 -4.761 -23.346 1.00 84.69 199 MET A CA 1
ATOM 1519 C C . MET A 1 199 ? 14.098 -5.785 -23.498 1.00 84.69 199 MET A C 1
ATOM 1521 O O . MET A 1 199 ? 13.998 -6.721 -24.285 1.00 84.69 199 MET A O 1
ATOM 1525 N N . ALA A 1 200 ? 15.157 -5.646 -22.706 1.00 80.19 200 ALA A N 1
ATOM 1526 C CA . ALA A 1 200 ? 16.298 -6.557 -22.736 1.00 80.19 200 ALA A CA 1
ATOM 1527 C C . ALA A 1 200 ? 16.514 -7.228 -21.375 1.00 80.19 200 ALA A C 1
ATOM 1529 O O . ALA A 1 200 ? 16.418 -6.581 -20.326 1.00 80.19 200 ALA A O 1
ATOM 1530 N N . VAL A 1 201 ? 16.857 -8.522 -21.385 1.00 73.12 201 VAL A N 1
ATOM 1531 C CA . VAL A 1 201 ? 17.393 -9.190 -20.190 1.00 73.12 201 VAL A CA 1
ATOM 1532 C C . VAL A 1 201 ? 18.748 -8.574 -19.895 1.00 73.12 201 VAL A C 1
ATOM 1534 O O . VAL A 1 201 ? 19.606 -8.449 -20.768 1.00 73.12 201 VAL A O 1
ATOM 1537 N N . VAL A 1 202 ? 18.927 -8.149 -18.654 1.00 64.25 202 VAL A N 1
ATOM 1538 C CA . VAL A 1 202 ? 20.191 -7.586 -18.210 1.00 64.25 202 VAL A CA 1
ATOM 1539 C C . VAL A 1 202 ? 21.040 -8.714 -17.663 1.00 64.25 202 VAL A C 1
ATOM 1541 O O . VAL A 1 202 ? 20.690 -9.287 -16.634 1.00 64.25 202 VAL A O 1
ATOM 1544 N N . ASP A 1 203 ? 22.179 -8.985 -18.299 1.00 61.44 203 ASP A N 1
ATOM 1545 C CA . ASP A 1 203 ? 23.256 -9.670 -17.595 1.00 61.44 203 ASP A CA 1
ATOM 1546 C C . ASP A 1 203 ? 23.753 -8.732 -16.488 1.00 61.44 203 ASP A C 1
ATOM 1548 O O . ASP A 1 203 ? 24.347 -7.677 -16.739 1.00 61.44 203 ASP A O 1
ATOM 1552 N N . GLN A 1 204 ? 23.426 -9.092 -15.250 1.00 54.06 204 GLN A N 1
ATOM 1553 C CA . GLN A 1 204 ? 23.713 -8.297 -14.063 1.00 54.06 204 GLN A CA 1
ATOM 1554 C C . GLN A 1 204 ? 25.220 -8.022 -13.933 1.00 54.06 204 GLN A C 1
ATOM 1556 O O . GLN A 1 204 ? 25.609 -6.931 -13.518 1.00 54.06 204 GLN A O 1
ATOM 1561 N N . LYS A 1 205 ? 26.060 -8.963 -14.388 1.00 49.56 205 LYS A N 1
ATOM 1562 C CA . LYS A 1 205 ? 27.521 -8.841 -14.384 1.00 49.56 205 LYS A CA 1
ATOM 1563 C C . LYS A 1 205 ? 28.008 -7.796 -15.390 1.00 49.56 205 LYS A C 1
ATOM 1565 O O . LYS A 1 205 ? 28.842 -6.961 -15.053 1.00 49.56 205 LYS A O 1
ATOM 1570 N N . LYS A 1 206 ? 27.410 -7.769 -16.584 1.00 51.88 206 LYS A N 1
ATOM 1571 C CA . LYS A 1 206 ? 27.739 -6.797 -17.636 1.00 51.88 206 LYS A CA 1
ATOM 1572 C C . LYS A 1 206 ? 27.317 -5.375 -17.267 1.00 51.88 206 LYS A C 1
ATOM 1574 O O . LYS A 1 206 ? 28.006 -4.424 -17.610 1.00 51.88 206 LYS A O 1
ATOM 1579 N N . VAL A 1 207 ? 26.224 -5.208 -16.517 1.00 50.88 207 VAL A N 1
ATOM 1580 C CA . VAL A 1 207 ? 25.827 -3.883 -16.012 1.00 50.88 207 VAL A CA 1
ATOM 1581 C C . VAL A 1 207 ? 26.727 -3.400 -14.889 1.00 50.88 207 VAL A C 1
ATOM 1583 O O . VAL A 1 207 ? 27.023 -2.212 -14.858 1.00 50.88 207 VAL A O 1
ATOM 1586 N N . GLU A 1 208 ? 27.211 -4.269 -14.005 1.00 46.28 208 GLU A N 1
ATOM 1587 C CA . GLU A 1 208 ? 28.227 -3.877 -13.017 1.00 46.28 208 GLU A CA 1
ATOM 1588 C C . GLU A 1 208 ? 29.567 -3.492 -13.669 1.00 46.28 208 GLU A C 1
ATOM 1590 O O . GLU A 1 208 ? 30.194 -2.530 -13.227 1.00 46.28 208 GLU A O 1
ATOM 1595 N N . GLU A 1 209 ? 29.972 -4.180 -14.741 1.00 48.34 209 GLU A N 1
ATOM 1596 C CA . GLU A 1 209 ? 31.182 -3.862 -15.515 1.00 48.34 209 GLU A CA 1
ATOM 1597 C C . GLU A 1 209 ? 31.036 -2.573 -16.350 1.00 48.34 209 GLU A C 1
ATOM 1599 O O . GLU A 1 209 ? 31.932 -1.731 -16.331 1.00 48.34 209 GLU A O 1
ATOM 1604 N N . GLU A 1 210 ? 29.898 -2.357 -17.023 1.00 45.06 210 GLU A N 1
ATOM 1605 C CA . GLU A 1 210 ? 29.633 -1.143 -17.820 1.00 45.06 210 GLU A CA 1
ATOM 1606 C C . GLU A 1 210 ? 29.342 0.093 -16.953 1.00 45.06 210 GLU A C 1
ATOM 1608 O O . GLU A 1 210 ? 29.562 1.221 -17.392 1.00 45.06 210 GLU A O 1
ATOM 1613 N N . SER A 1 211 ? 28.839 -0.092 -15.727 1.00 44.31 211 SER A N 1
ATOM 1614 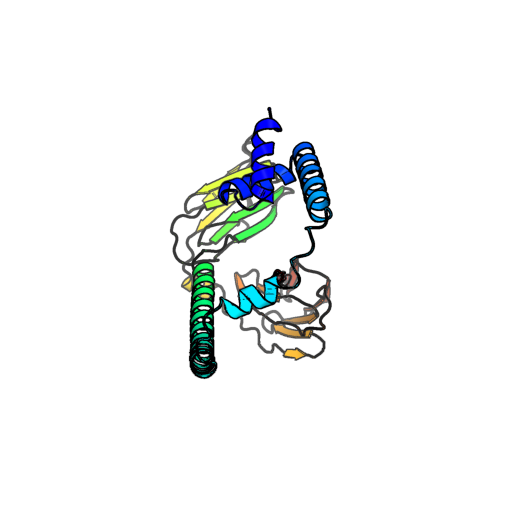C CA . SER A 1 211 ? 28.442 1.023 -14.854 1.00 44.31 211 SER A CA 1
ATOM 1615 C C . SER A 1 211 ? 29.566 1.600 -13.999 1.00 44.31 211 SER A C 1
ATOM 1617 O O . SER A 1 211 ? 29.292 2.573 -13.301 1.00 44.31 211 SER A O 1
ATOM 1619 N N . GLY A 1 212 ? 30.784 1.037 -14.062 1.00 42.78 212 GLY A N 1
ATOM 1620 C CA . GLY A 1 212 ? 31.992 1.511 -13.379 1.00 42.78 212 GLY A CA 1
ATOM 1621 C C . GLY A 1 212 ? 31.749 1.896 -11.918 1.00 42.78 212 GLY A C 1
ATOM 1622 O O . GLY A 1 212 ? 31.330 3.013 -11.641 1.00 42.78 212 GLY A O 1
ATOM 1623 N N . ARG A 1 213 ? 32.010 0.999 -10.954 1.00 41.19 213 ARG A N 1
ATOM 1624 C CA . ARG A 1 213 ? 31.805 1.259 -9.509 1.00 41.19 213 ARG A CA 1
ATOM 1625 C C . ARG A 1 213 ? 32.441 2.586 -9.056 1.00 41.19 213 ARG A C 1
ATOM 1627 O O . ARG A 1 213 ? 33.599 2.629 -8.650 1.00 41.19 213 ARG A O 1
ATOM 1634 N N . HIS A 1 214 ? 31.656 3.659 -9.052 1.00 45.28 214 HIS A N 1
ATOM 1635 C CA . HIS A 1 214 ? 32.023 4.933 -8.455 1.00 45.28 214 HIS A CA 1
ATOM 1636 C C . HIS A 1 214 ? 31.688 4.869 -6.967 1.00 45.28 214 HIS A C 1
ATOM 1638 O O . HIS A 1 214 ? 30.537 5.004 -6.549 1.00 45.28 214 HIS A O 1
ATOM 1644 N N . VAL A 1 215 ? 32.709 4.601 -6.156 1.00 42.25 215 VAL A N 1
ATOM 1645 C CA . VAL A 1 215 ? 32.587 4.585 -4.698 1.00 42.25 215 VAL A CA 1
ATOM 1646 C C . VAL A 1 215 ? 32.581 6.030 -4.199 1.00 42.25 215 VAL A C 1
ATOM 1648 O O . VAL A 1 215 ? 33.610 6.708 -4.227 1.00 42.25 215 VAL A O 1
ATOM 1651 N N . VAL A 1 216 ? 31.427 6.508 -3.725 1.00 45.69 216 VAL A N 1
ATOM 1652 C CA . VAL A 1 216 ? 31.357 7.756 -2.950 1.00 45.69 216 VAL A CA 1
ATOM 1653 C C . VAL A 1 216 ? 32.160 7.541 -1.668 1.00 45.69 216 VAL A C 1
ATOM 1655 O O . VAL A 1 216 ? 31.860 6.653 -0.872 1.00 45.69 216 VAL A O 1
ATOM 1658 N N . SER A 1 217 ? 33.212 8.335 -1.486 1.00 46.22 217 SER A N 1
ATOM 1659 C CA . SER A 1 217 ? 34.077 8.290 -0.307 1.00 46.22 217 SER A CA 1
ATOM 1660 C C . SER A 1 217 ? 33.760 9.472 0.610 1.00 46.22 217 SER A C 1
ATOM 1662 O O . SER A 1 217 ? 33.524 10.581 0.142 1.00 46.22 217 SER A O 1
ATOM 1664 N N . GLY A 1 218 ? 33.761 9.249 1.928 1.00 50.81 218 GLY A N 1
ATOM 1665 C CA . GLY A 1 218 ? 33.679 10.334 2.916 1.00 50.81 218 GLY A CA 1
ATOM 1666 C C . GLY A 1 218 ? 32.269 10.820 3.266 1.00 50.81 218 GLY A C 1
ATOM 1667 O O . GLY A 1 218 ? 32.067 12.023 3.404 1.00 50.81 218 GLY A O 1
ATOM 1668 N N . ILE A 1 219 ? 31.305 9.909 3.432 1.00 57.78 219 ILE A N 1
ATOM 1669 C CA . ILE A 1 219 ? 30.013 10.252 4.049 1.00 57.78 219 ILE A CA 1
ATOM 1670 C C . ILE A 1 219 ? 30.261 10.573 5.523 1.00 57.78 219 ILE A C 1
ATOM 1672 O O . ILE A 1 219 ? 30.791 9.738 6.259 1.00 57.78 219 ILE A O 1
ATOM 1676 N N . ARG A 1 220 ? 29.853 11.760 5.965 1.00 66.75 220 ARG A N 1
ATOM 1677 C CA . ARG A 1 220 ? 29.917 12.160 7.370 1.00 66.75 220 ARG A CA 1
ATOM 1678 C C . ARG A 1 220 ? 28.524 12.567 7.836 1.00 66.75 220 ARG A C 1
ATOM 1680 O O . ARG A 1 220 ? 27.894 13.456 7.270 1.00 66.75 220 ARG A O 1
ATOM 1687 N N . ALA A 1 221 ? 28.036 11.901 8.877 1.00 63.19 221 ALA A N 1
ATOM 1688 C CA . ALA A 1 221 ? 26.887 12.386 9.628 1.00 63.19 221 ALA A CA 1
ATOM 1689 C C . ALA A 1 221 ? 27.357 13.522 10.548 1.00 63.19 221 ALA A C 1
ATOM 1691 O O . ALA A 1 221 ? 28.362 13.382 11.246 1.00 63.19 221 ALA A O 1
ATOM 1692 N N . THR A 1 222 ? 26.649 14.644 10.537 1.00 65.88 222 THR A N 1
ATOM 1693 C CA . THR A 1 222 ? 26.875 15.790 11.422 1.00 65.88 222 THR A CA 1
ATOM 1694 C C . THR A 1 222 ? 25.628 16.030 12.270 1.00 65.88 222 THR A C 1
ATOM 1696 O O . THR A 1 222 ? 24.561 15.473 12.008 1.00 65.88 222 THR A O 1
ATOM 1699 N N . SER A 1 223 ? 25.735 16.874 13.298 1.00 58.75 223 SER A N 1
ATOM 1700 C CA . SER A 1 223 ? 24.579 17.296 14.104 1.00 58.75 223 SER A CA 1
ATOM 1701 C C . SER A 1 223 ? 23.509 18.028 13.285 1.00 58.75 223 SER A C 1
ATOM 1703 O O . SER A 1 223 ? 22.356 18.080 13.702 1.00 58.75 223 SER A O 1
ATOM 1705 N N . GLU A 1 224 ? 23.873 18.569 12.120 1.00 66.81 224 GLU A N 1
ATOM 1706 C CA . GLU A 1 224 ? 22.984 19.340 11.249 1.00 66.81 224 GLU A CA 1
ATOM 1707 C C . GLU A 1 224 ? 22.450 18.539 10.051 1.00 66.81 224 GLU A C 1
ATOM 1709 O O . GLU A 1 224 ? 21.594 19.043 9.326 1.00 66.81 224 GLU A O 1
ATOM 1714 N N . GLY A 1 225 ? 22.932 17.311 9.815 1.00 73.31 225 GLY A N 1
ATOM 1715 C CA . GLY A 1 225 ? 22.525 16.514 8.657 1.00 73.31 225 GLY A CA 1
ATOM 1716 C C . GLY A 1 225 ? 23.552 15.473 8.213 1.00 73.31 225 GLY A C 1
ATOM 1717 O O . GLY A 1 225 ? 24.294 14.908 9.011 1.00 73.31 225 GLY A O 1
ATOM 1718 N N . CYS A 1 226 ? 23.576 15.172 6.920 1.00 75.69 226 CYS A N 1
ATOM 1719 C CA . CYS A 1 226 ? 24.551 14.279 6.299 1.00 75.69 226 CYS A CA 1
ATOM 1720 C C . CYS A 1 226 ? 25.253 15.012 5.163 1.00 75.69 226 CYS A C 1
ATOM 1722 O O . CYS A 1 226 ? 24.600 15.640 4.333 1.00 75.69 226 CYS A O 1
ATOM 1724 N N . GLU A 1 227 ? 26.576 14.930 5.123 1.00 79.81 227 GLU A N 1
ATOM 1725 C CA . GLU A 1 227 ? 27.389 15.486 4.046 1.00 79.81 227 GLU A CA 1
ATOM 1726 C C . GLU A 1 227 ? 28.164 14.381 3.330 1.00 79.81 227 GLU A C 1
ATOM 1728 O O . GLU A 1 227 ? 28.531 13.361 3.922 1.00 79.81 227 GLU A O 1
ATOM 1733 N N . GLY A 1 228 ? 28.419 14.589 2.043 1.00 79.94 228 GLY A N 1
ATOM 1734 C CA . GLY A 1 228 ? 29.238 13.688 1.249 1.00 79.94 228 GLY A CA 1
ATOM 1735 C C . GLY A 1 228 ? 29.904 14.398 0.081 1.00 79.94 228 GLY A C 1
ATOM 1736 O O . GLY A 1 228 ? 29.451 15.444 -0.392 1.00 79.94 228 GLY A O 1
ATOM 1737 N N . VAL A 1 229 ? 31.010 13.815 -0.379 1.00 77.00 229 VAL A N 1
ATOM 1738 C CA . VAL A 1 229 ? 31.770 14.305 -1.530 1.00 77.00 229 VAL A CA 1
ATOM 1739 C C . VAL A 1 229 ? 31.912 13.180 -2.545 1.00 77.00 229 VAL A C 1
ATOM 1741 O O . VAL A 1 229 ? 32.535 12.155 -2.280 1.00 77.00 229 VAL A O 1
ATOM 1744 N N . ASP A 1 230 ? 31.367 13.388 -3.737 1.00 74.31 230 ASP A N 1
ATOM 1745 C CA . ASP A 1 230 ? 31.674 12.568 -4.899 1.00 74.31 230 ASP A CA 1
ATOM 1746 C C . ASP A 1 230 ? 32.830 13.218 -5.665 1.00 74.31 230 ASP A C 1
ATOM 1748 O O . ASP A 1 230 ? 32.652 14.170 -6.431 1.00 74.31 230 ASP A O 1
ATOM 1752 N N . LYS A 1 231 ? 34.046 12.716 -5.423 1.00 70.38 231 LYS A N 1
ATOM 1753 C CA . LYS A 1 231 ? 35.262 13.221 -6.075 1.00 70.38 231 LYS A CA 1
ATOM 1754 C C . LYS A 1 231 ? 35.264 12.982 -7.585 1.00 70.38 231 LYS A C 1
ATOM 1756 O O . LYS A 1 231 ? 35.878 13.768 -8.295 1.00 70.38 231 LYS A O 1
ATOM 1761 N N . ALA A 1 232 ? 34.599 11.929 -8.066 1.00 64.44 232 ALA A N 1
ATOM 1762 C CA . ALA A 1 232 ? 34.562 11.611 -9.490 1.00 64.44 232 ALA A CA 1
ATOM 1763 C C . ALA A 1 232 ? 33.663 12.592 -10.251 1.00 64.44 232 ALA A C 1
ATOM 1765 O O . ALA A 1 232 ? 33.994 12.998 -11.361 1.00 64.44 232 ALA A O 1
ATOM 1766 N N . LEU A 1 233 ? 32.557 13.011 -9.631 1.00 65.88 233 LEU A N 1
ATOM 1767 C CA . LEU A 1 233 ? 31.618 13.968 -10.221 1.00 65.88 233 LEU A CA 1
ATOM 1768 C C . LEU A 1 233 ? 31.938 15.433 -9.877 1.00 65.88 233 LEU A C 1
ATOM 1770 O O . LEU A 1 233 ? 31.346 16.348 -10.452 1.00 65.88 233 LEU A O 1
ATOM 1774 N N . GLY A 1 234 ? 32.861 15.673 -8.940 1.00 73.06 234 GLY A N 1
ATOM 1775 C CA . GLY A 1 234 ? 33.159 17.013 -8.431 1.00 73.06 234 GLY A CA 1
ATOM 1776 C C . GLY A 1 234 ? 31.971 17.633 -7.688 1.00 73.06 234 GLY A C 1
ATOM 1777 O O . GLY A 1 234 ? 31.774 18.847 -7.743 1.00 73.06 234 GLY A O 1
ATOM 1778 N N . ILE A 1 235 ? 31.157 16.794 -7.038 1.00 73.56 235 ILE A N 1
ATOM 1779 C CA . ILE A 1 235 ? 29.927 17.198 -6.353 1.00 73.56 235 ILE A CA 1
ATOM 1780 C C . ILE A 1 235 ? 30.117 17.044 -4.848 1.00 73.56 235 ILE A C 1
ATOM 1782 O O . ILE A 1 235 ? 30.443 15.965 -4.354 1.00 73.56 235 ILE A O 1
ATOM 1786 N N . ARG A 1 236 ? 29.846 18.110 -4.100 1.00 80.38 236 ARG A N 1
ATOM 1787 C CA . ARG A 1 236 ? 29.631 18.063 -2.654 1.00 80.38 236 ARG A CA 1
ATOM 1788 C C . ARG A 1 236 ? 28.145 18.243 -2.387 1.00 80.38 236 ARG A C 1
ATOM 1790 O O . ARG A 1 236 ? 27.512 19.106 -2.985 1.00 80.38 236 ARG A O 1
ATOM 1797 N N . TRP A 1 237 ? 27.585 17.450 -1.489 1.00 80.31 237 TRP A N 1
ATOM 1798 C CA . TRP A 1 237 ? 26.184 17.575 -1.105 1.00 80.31 237 TRP A CA 1
ATOM 1799 C C . TRP A 1 237 ? 26.037 17.603 0.411 1.00 80.31 237 TRP A C 1
ATOM 1801 O O . TRP A 1 237 ? 26.834 17.011 1.140 1.00 80.31 237 TRP A O 1
ATOM 1811 N N . GLN A 1 238 ? 25.007 18.306 0.867 1.00 82.94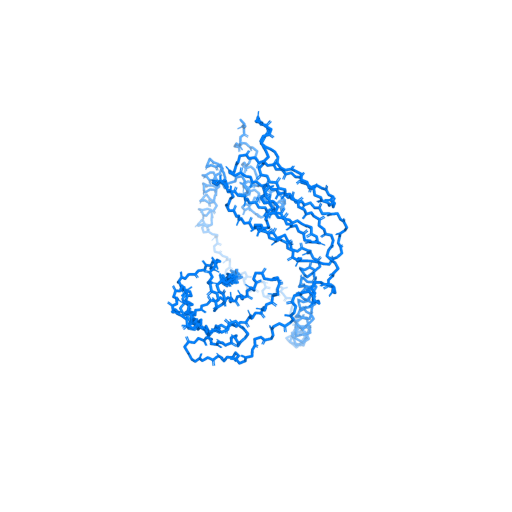 238 GLN A N 1
ATOM 1812 C CA . GLN A 1 238 ? 24.599 18.390 2.259 1.00 82.94 238 GLN A CA 1
ATOM 1813 C C . GLN A 1 238 ? 23.086 18.205 2.327 1.00 82.94 238 GLN A C 1
ATOM 1815 O O . GLN A 1 238 ? 22.334 18.969 1.731 1.00 82.94 238 GLN A O 1
ATOM 1820 N N . PHE A 1 239 ? 22.650 17.180 3.046 1.00 78.50 239 PHE A N 1
ATOM 1821 C CA . PHE A 1 239 ? 21.251 16.836 3.241 1.00 78.50 239 PHE A CA 1
ATOM 1822 C C . PHE A 1 239 ? 20.844 17.078 4.691 1.00 78.50 239 PHE A C 1
ATOM 1824 O O . PHE A 1 239 ? 21.523 16.610 5.608 1.00 78.50 239 PHE A O 1
ATOM 1831 N N . ARG A 1 240 ? 19.726 17.770 4.903 1.00 77.12 240 ARG A N 1
ATOM 1832 C CA . ARG A 1 240 ? 19.133 18.026 6.217 1.00 77.12 240 ARG A CA 1
ATOM 1833 C C . ARG A 1 240 ? 17.654 17.662 6.161 1.00 77.12 240 ARG A C 1
ATOM 1835 O O . ARG A 1 240 ? 16.915 18.272 5.407 1.00 77.12 240 ARG A O 1
ATOM 1842 N N . GLY A 1 241 ? 17.196 16.693 6.945 1.00 67.12 241 GLY A N 1
ATOM 1843 C CA . GLY A 1 241 ? 15.771 16.342 6.987 1.00 67.12 241 GLY A CA 1
ATOM 1844 C C . GLY A 1 241 ? 15.516 14.855 7.130 1.00 67.12 241 GLY A C 1
ATOM 1845 O O . GLY A 1 241 ? 16.427 14.040 7.028 1.00 67.12 241 GLY A O 1
ATOM 1846 N N . ALA A 1 242 ? 14.267 14.488 7.390 1.00 63.00 242 ALA A N 1
ATOM 1847 C CA . ALA A 1 242 ? 13.869 13.088 7.392 1.00 63.00 242 ALA A CA 1
ATOM 1848 C C . ALA A 1 242 ? 13.807 12.539 5.951 1.00 63.00 242 ALA A C 1
ATOM 1850 O O . ALA A 1 242 ? 13.382 13.234 5.032 1.00 63.00 242 ALA A O 1
ATOM 1851 N N . GLY A 1 243 ? 14.226 11.287 5.741 1.00 62.31 243 GLY A N 1
ATOM 1852 C CA . GLY A 1 243 ? 14.144 10.614 4.439 1.00 62.31 243 GLY A CA 1
ATOM 1853 C C . GLY A 1 243 ? 15.429 9.917 4.011 1.00 62.31 243 GLY A C 1
ATOM 1854 O O . GLY A 1 243 ? 16.381 9.796 4.779 1.00 62.31 243 GLY A O 1
ATOM 1855 N N . LYS A 1 244 ? 15.433 9.417 2.773 1.00 65.81 244 LYS A N 1
ATOM 1856 C CA . LYS A 1 244 ? 16.585 8.748 2.153 1.00 65.81 244 LYS A CA 1
ATOM 1857 C C . LYS A 1 244 ? 16.970 9.458 0.860 1.00 65.81 244 LYS A C 1
ATOM 1859 O O . LYS A 1 244 ? 16.131 9.597 -0.027 1.00 65.81 244 LYS A O 1
ATOM 1864 N N . VAL A 1 245 ? 18.243 9.833 0.728 1.00 63.28 245 VAL A N 1
ATOM 1865 C CA . VAL A 1 245 ? 18.799 10.416 -0.503 1.00 63.28 245 VAL A CA 1
ATOM 1866 C C . VAL A 1 245 ? 19.548 9.360 -1.294 1.00 63.28 245 VAL A C 1
ATOM 1868 O O . VAL A 1 245 ? 20.476 8.737 -0.794 1.00 63.28 245 VAL A O 1
ATOM 1871 N N . THR A 1 246 ? 19.171 9.175 -2.554 1.00 65.50 246 THR A N 1
ATOM 1872 C CA . THR A 1 246 ? 19.887 8.310 -3.494 1.00 65.50 246 THR A CA 1
ATOM 1873 C C . THR A 1 246 ? 20.413 9.142 -4.653 1.00 65.50 246 THR A C 1
ATOM 1875 O O . THR A 1 246 ? 19.634 9.815 -5.323 1.00 65.50 246 THR A O 1
ATOM 1878 N N . VAL A 1 247 ? 21.717 9.067 -4.917 1.00 62.44 247 VAL A N 1
ATOM 1879 C CA . VAL A 1 247 ? 22.353 9.729 -6.063 1.00 62.44 247 VAL A CA 1
ATOM 1880 C C . VAL A 1 247 ? 22.569 8.686 -7.158 1.00 62.44 247 VAL A C 1
ATOM 1882 O O . VAL A 1 247 ? 23.171 7.638 -6.927 1.00 62.44 247 VAL A O 1
ATOM 1885 N N . LYS A 1 248 ? 22.037 8.946 -8.352 1.00 63.38 248 LYS A N 1
ATOM 1886 C CA . LYS A 1 248 ? 22.195 8.098 -9.535 1.00 63.38 248 LYS A CA 1
ATOM 1887 C C . LYS A 1 248 ? 22.880 8.895 -10.634 1.00 63.38 248 LYS A C 1
ATOM 1889 O O . LYS A 1 248 ? 22.380 9.934 -11.064 1.00 63.38 248 LYS A O 1
ATOM 1894 N N . ASN A 1 249 ? 23.999 8.379 -11.129 1.00 57.31 249 ASN A N 1
ATOM 1895 C CA . ASN A 1 249 ? 24.587 8.897 -12.356 1.00 57.31 249 ASN A CA 1
ATOM 1896 C C . ASN A 1 249 ? 23.732 8.426 -13.552 1.00 57.31 249 ASN A C 1
ATOM 1898 O O . ASN A 1 249 ? 23.268 7.283 -13.577 1.00 57.31 249 ASN A O 1
ATOM 1902 N N . THR A 1 250 ? 23.518 9.285 -14.551 1.00 47.25 250 THR A N 1
ATOM 1903 C CA . THR A 1 250 ? 22.824 8.934 -15.806 1.00 47.25 250 THR A CA 1
ATOM 1904 C C . THR A 1 250 ? 23.517 7.816 -16.588 1.00 47.25 250 THR A C 1
ATOM 1906 O O . THR A 1 250 ? 22.865 7.148 -17.385 1.00 47.25 250 THR A O 1
ATOM 1909 N N . ALA A 1 251 ? 24.788 7.525 -16.293 1.00 47.78 251 ALA A N 1
ATOM 1910 C CA . ALA A 1 251 ? 25.504 6.346 -16.788 1.00 47.78 251 ALA A CA 1
ATOM 1911 C C . ALA A 1 251 ? 25.028 4.999 -16.186 1.00 47.78 251 ALA A C 1
ATOM 1913 O O . ALA A 1 251 ? 25.565 3.949 -16.520 1.00 47.78 251 ALA A O 1
ATOM 1914 N N . GLY A 1 252 ? 24.019 4.991 -15.306 1.00 40.81 252 GLY A N 1
ATOM 1915 C CA . GLY A 1 252 ? 23.398 3.762 -14.794 1.00 40.81 252 GLY A CA 1
ATOM 1916 C C . GLY A 1 252 ? 24.078 3.147 -13.567 1.00 40.81 252 GLY A C 1
ATOM 1917 O O . GLY A 1 252 ? 23.557 2.174 -13.022 1.00 40.81 252 GLY A O 1
ATOM 1918 N N . GLY A 1 253 ? 25.178 3.732 -13.085 1.00 45.38 253 GLY A N 1
ATOM 1919 C CA . GLY A 1 253 ? 25.760 3.413 -11.782 1.00 45.38 253 GLY A CA 1
ATOM 1920 C C . GLY A 1 253 ? 24.858 3.906 -10.649 1.00 45.38 253 GLY A C 1
ATOM 1921 O O . GLY A 1 253 ? 24.565 5.100 -10.541 1.00 45.38 253 GLY A O 1
ATOM 1922 N N . MET A 1 254 ? 24.385 2.982 -9.809 1.00 40.50 254 MET A N 1
ATOM 1923 C CA . MET A 1 254 ? 23.676 3.322 -8.576 1.00 40.50 254 MET A CA 1
ATOM 1924 C C . MET A 1 254 ? 24.671 3.441 -7.429 1.00 40.50 254 MET A C 1
ATOM 1926 O O . MET A 1 254 ? 25.202 2.431 -6.973 1.00 40.50 254 MET A O 1
ATOM 1930 N N . THR A 1 255 ? 24.830 4.644 -6.884 1.00 52.75 255 THR A N 1
ATOM 1931 C CA . THR A 1 255 ? 25.458 4.819 -5.573 1.00 52.75 255 THR A CA 1
ATOM 1932 C C . THR A 1 255 ? 24.347 4.986 -4.545 1.00 52.75 255 THR A C 1
ATOM 1934 O O . THR A 1 255 ? 23.885 6.082 -4.225 1.00 52.75 255 THR A O 1
ATOM 1937 N N . GLY A 1 256 ? 23.820 3.849 -4.087 1.00 45.12 256 GLY A N 1
ATOM 1938 C CA . GLY A 1 256 ? 22.792 3.817 -3.055 1.00 45.12 256 GLY A CA 1
ATOM 1939 C C . GLY A 1 256 ? 23.375 4.242 -1.714 1.00 45.12 256 GLY A C 1
ATOM 1940 O O . GLY A 1 256 ? 24.191 3.523 -1.150 1.00 45.12 256 GLY A O 1
ATOM 1941 N N . MET A 1 257 ? 22.934 5.380 -1.183 1.00 52.41 257 MET A N 1
ATOM 1942 C CA . MET A 1 257 ? 23.241 5.790 0.185 1.00 52.41 257 MET A CA 1
ATOM 1943 C C . MET A 1 257 ? 21.943 5.801 0.992 1.00 52.41 257 MET A C 1
ATOM 1945 O O . MET A 1 257 ? 20.895 6.250 0.537 1.00 52.41 257 MET A O 1
ATOM 1949 N N . ALA A 1 258 ? 21.975 5.204 2.176 1.00 46.84 258 ALA A N 1
ATOM 1950 C CA . ALA A 1 258 ? 20.896 5.288 3.144 1.00 46.84 258 ALA A CA 1
ATOM 1951 C C . ALA A 1 258 ? 21.485 5.947 4.383 1.00 46.84 258 ALA A C 1
ATOM 1953 O O . ALA A 1 258 ? 22.163 5.285 5.160 1.00 46.84 258 ALA A O 1
ATOM 1954 N N . SER A 1 259 ? 21.277 7.251 4.544 1.00 52.38 259 SER A N 1
ATOM 1955 C CA . SER A 1 259 ? 21.545 7.910 5.818 1.00 52.38 259 SER A CA 1
ATOM 1956 C C . SER A 1 259 ? 20.217 8.154 6.517 1.00 52.38 259 SER A C 1
ATOM 1958 O O . SER A 1 259 ? 19.391 8.927 6.041 1.00 52.38 259 SER A O 1
ATOM 1960 N N . THR A 1 260 ? 19.995 7.479 7.637 1.00 53.50 260 THR A N 1
ATOM 1961 C CA . THR A 1 260 ? 18.918 7.826 8.564 1.00 53.50 260 THR A CA 1
ATOM 1962 C C . THR A 1 260 ? 19.337 9.080 9.321 1.00 53.50 260 THR A C 1
ATOM 1964 O O . THR A 1 260 ? 20.261 9.030 10.132 1.00 53.50 260 THR A O 1
ATOM 1967 N N . CYS A 1 261 ? 18.704 10.213 9.023 1.00 55.44 261 CYS A N 1
ATOM 1968 C CA . CYS A 1 261 ? 18.947 11.459 9.743 1.00 55.44 261 CYS A CA 1
ATOM 1969 C C . CYS A 1 261 ? 18.436 11.394 11.196 1.00 55.44 261 CYS A C 1
ATOM 1971 O O . CYS A 1 261 ? 17.562 10.579 11.505 1.00 55.44 261 CYS A O 1
ATOM 1973 N N . PRO A 1 262 ? 18.984 12.233 12.097 1.00 60.97 262 PRO A N 1
ATOM 1974 C CA . PRO A 1 262 ? 18.608 12.250 13.508 1.00 60.97 262 PRO A CA 1
ATOM 1975 C C . PRO A 1 262 ? 17.111 12.552 13.718 1.00 60.97 262 PRO A C 1
ATOM 1977 O O . PRO A 1 262 ? 16.495 13.228 12.893 1.00 60.97 262 PRO A O 1
ATOM 1980 N N . PRO A 1 263 ? 16.521 12.107 14.844 1.00 57.78 263 PRO A N 1
ATOM 1981 C CA . PRO A 1 263 ? 15.079 12.195 15.113 1.00 57.78 263 PRO A CA 1
ATOM 1982 C C . PRO A 1 263 ? 14.508 13.625 15.148 1.00 57.78 263 PRO A C 1
ATOM 1984 O O . PRO A 1 263 ? 13.301 13.793 15.014 1.00 57.78 263 PRO A O 1
ATOM 1987 N N . ASN A 1 264 ? 15.360 14.648 15.271 1.00 63.47 264 ASN A N 1
ATOM 1988 C CA . ASN A 1 264 ? 14.967 16.062 15.285 1.00 63.47 264 ASN A CA 1
ATOM 1989 C C . ASN A 1 264 ? 15.134 16.756 13.920 1.00 63.47 264 ASN A C 1
ATOM 1991 O O . ASN A 1 264 ? 15.114 17.983 13.847 1.00 63.47 264 ASN A O 1
ATOM 1995 N N . ALA A 1 265 ? 15.359 16.000 12.844 1.00 66.50 265 ALA A N 1
ATOM 1996 C CA . ALA A 1 265 ? 15.536 16.579 11.521 1.00 66.50 265 ALA A CA 1
ATOM 1997 C C . ALA A 1 265 ? 14.238 17.259 11.022 1.00 66.50 265 ALA A C 1
ATOM 1999 O O . ALA A 1 265 ? 13.138 16.805 11.355 1.00 66.50 265 ALA A O 1
ATOM 2000 N N . PRO A 1 266 ? 14.340 18.326 10.207 1.00 68.44 266 PRO A N 1
ATOM 2001 C CA . PRO A 1 266 ? 13.178 18.969 9.600 1.00 68.44 266 PRO A CA 1
ATOM 2002 C C . PRO A 1 266 ? 12.262 17.956 8.892 1.00 68.44 266 PRO A C 1
ATOM 2004 O O . PRO A 1 266 ? 12.737 17.030 8.227 1.00 68.44 266 PRO A O 1
ATOM 2007 N N . LYS A 1 267 ? 10.936 18.135 9.019 1.00 69.81 267 LYS A N 1
ATOM 2008 C CA . LYS A 1 267 ? 9.930 17.262 8.373 1.00 69.81 267 LYS A CA 1
ATOM 2009 C C . LYS A 1 267 ? 10.011 17.292 6.848 1.00 69.81 267 LYS A C 1
ATOM 2011 O O . LYS A 1 267 ? 9.631 16.319 6.200 1.00 69.81 267 LYS A O 1
ATOM 2016 N N . VAL A 1 268 ? 10.463 18.412 6.293 1.00 71.75 268 VAL A N 1
ATOM 2017 C CA . VAL A 1 268 ? 10.689 18.575 4.862 1.00 71.75 268 VAL A CA 1
ATOM 2018 C C . VAL A 1 268 ? 12.195 18.645 4.638 1.00 71.75 268 VAL A C 1
ATOM 2020 O O . VAL A 1 268 ? 12.851 19.425 5.326 1.00 71.75 268 VAL A O 1
ATOM 2023 N N . PRO A 1 269 ? 12.757 17.815 3.750 1.00 76.06 269 PRO A N 1
ATOM 2024 C CA . PRO A 1 269 ? 14.190 17.777 3.554 1.00 76.06 269 PRO A CA 1
ATOM 2025 C C . PRO A 1 269 ? 14.695 18.958 2.735 1.00 76.06 269 PRO A C 1
ATOM 2027 O O . PRO A 1 269 ? 14.100 19.311 1.718 1.00 76.06 269 PRO A O 1
ATOM 2030 N N . ASP A 1 270 ? 15.851 19.463 3.138 1.00 77.50 270 ASP A N 1
ATOM 2031 C CA . ASP A 1 270 ? 16.690 20.383 2.389 1.00 77.50 270 ASP A CA 1
ATOM 2032 C C . ASP A 1 270 ? 17.929 19.651 1.873 1.00 77.50 270 ASP A C 1
ATOM 2034 O O . ASP A 1 270 ? 18.643 18.973 2.618 1.00 77.50 270 ASP A O 1
ATOM 2038 N N . LEU A 1 271 ? 18.204 19.796 0.583 1.00 80.12 271 LEU A N 1
ATOM 2039 C CA . LEU A 1 271 ? 19.380 19.255 -0.077 1.00 80.12 271 LEU A CA 1
ATOM 2040 C C . LEU A 1 271 ? 20.134 20.382 -0.778 1.00 80.12 271 LEU A C 1
ATOM 2042 O O . LEU A 1 271 ? 19.685 20.921 -1.787 1.00 80.12 271 LEU A O 1
ATOM 2046 N N . THR A 1 272 ? 21.322 20.683 -0.276 1.00 81.50 272 THR A N 1
ATOM 2047 C CA . THR A 1 272 ? 22.257 21.619 -0.895 1.00 81.50 272 THR A CA 1
ATOM 2048 C C . THR A 1 272 ? 23.288 20.845 -1.688 1.00 81.50 272 THR A C 1
ATOM 2050 O O . THR A 1 272 ? 23.932 19.934 -1.169 1.00 81.50 272 THR A O 1
ATOM 2053 N N . ILE A 1 273 ? 23.483 21.225 -2.944 1.00 80.44 273 ILE A N 1
ATOM 2054 C CA . ILE A 1 273 ? 24.451 20.607 -3.841 1.00 80.44 273 ILE A CA 1
ATOM 2055 C C . ILE A 1 273 ? 25.391 21.675 -4.351 1.00 80.44 273 ILE A C 1
ATOM 2057 O O . ILE A 1 273 ? 24.987 22.611 -5.034 1.00 80.44 273 ILE A O 1
ATOM 2061 N N . GLN A 1 274 ? 26.662 21.512 -4.028 1.00 79.56 274 GLN A N 1
ATOM 2062 C CA . GLN A 1 274 ? 27.751 22.337 -4.508 1.00 79.56 274 GLN A CA 1
ATOM 2063 C C . GLN A 1 274 ? 28.489 21.579 -5.605 1.00 79.56 274 GLN A C 1
ATOM 2065 O O . GLN A 1 274 ? 29.121 20.549 -5.372 1.00 79.56 274 GLN A O 1
ATOM 2070 N N . THR A 1 275 ? 28.399 22.105 -6.816 1.00 80.31 275 THR A N 1
ATOM 2071 C CA . THR A 1 275 ? 29.262 21.726 -7.937 1.00 80.31 275 THR A CA 1
ATOM 2072 C C . THR A 1 275 ? 30.419 22.718 -8.018 1.00 80.31 275 THR A C 1
ATOM 2074 O O . THR A 1 275 ? 30.373 23.783 -7.402 1.00 80.31 275 THR A O 1
ATOM 2077 N N . THR A 1 276 ? 31.428 22.436 -8.839 1.00 74.00 276 THR A N 1
ATOM 2078 C CA . THR A 1 276 ? 32.516 23.393 -9.114 1.00 74.00 276 THR A CA 1
ATOM 2079 C C . THR A 1 276 ? 32.040 24.737 -9.674 1.00 74.00 276 THR A C 1
ATOM 2081 O O . THR A 1 276 ? 32.761 25.723 -9.560 1.00 74.00 276 THR A O 1
ATOM 2084 N N . ARG A 1 277 ? 30.843 24.801 -10.275 1.00 73.56 277 ARG A N 1
ATOM 2085 C CA . ARG A 1 277 ? 30.333 26.001 -10.960 1.00 73.56 277 ARG A CA 1
ATOM 2086 C C . ARG A 1 277 ? 29.177 26.687 -10.241 1.00 73.56 277 ARG A C 1
ATOM 2088 O O . ARG A 1 277 ? 28.926 27.863 -10.484 1.00 73.56 277 ARG A O 1
ATOM 2095 N N . LYS A 1 278 ? 28.420 25.954 -9.424 1.00 81.56 278 LYS A N 1
ATOM 2096 C CA . LYS A 1 278 ? 27.155 26.438 -8.864 1.00 81.56 278 LYS A CA 1
ATOM 2097 C C . LYS A 1 278 ? 26.756 25.682 -7.603 1.00 81.56 278 LYS A C 1
ATOM 2099 O O . LYS A 1 278 ? 26.902 24.461 -7.534 1.00 81.56 278 LYS A O 1
ATOM 2104 N N . THR A 1 279 ? 26.155 26.416 -6.672 1.00 83.00 279 THR A N 1
ATOM 2105 C CA . THR A 1 279 ? 25.398 25.869 -5.543 1.00 83.00 279 THR A CA 1
ATOM 2106 C C . THR A 1 279 ? 23.914 25.852 -5.889 1.00 83.00 279 THR A C 1
ATOM 2108 O O . THR A 1 279 ? 23.374 26.856 -6.358 1.00 83.00 279 THR A O 1
ATOM 2111 N N . ILE A 1 280 ? 23.254 24.719 -5.675 1.00 80.94 280 ILE A N 1
ATOM 2112 C CA . ILE A 1 280 ? 21.823 24.541 -5.913 1.00 80.94 280 ILE A CA 1
ATOM 2113 C C . ILE A 1 280 ? 21.186 23.992 -4.642 1.00 80.94 280 ILE A C 1
ATOM 2115 O O . ILE A 1 280 ? 21.663 23.002 -4.095 1.00 80.94 280 ILE A O 1
ATOM 2119 N N . ASN A 1 281 ? 20.110 24.634 -4.194 1.00 83.50 281 ASN A N 1
ATOM 2120 C CA . ASN A 1 281 ? 19.345 24.218 -3.026 1.00 83.50 281 ASN A CA 1
ATOM 2121 C C . ASN A 1 281 ? 18.015 23.627 -3.494 1.00 83.50 281 ASN A C 1
ATOM 2123 O O . ASN A 1 281 ? 17.315 24.232 -4.307 1.00 83.50 281 ASN A O 1
ATOM 2127 N N . TYR A 1 282 ? 17.680 22.457 -2.972 1.00 79.56 282 TYR A N 1
ATOM 2128 C CA . TYR A 1 282 ? 16.432 21.752 -3.215 1.00 79.56 282 TYR A CA 1
ATOM 2129 C C . TYR A 1 282 ? 15.694 21.592 -1.894 1.00 79.56 282 TYR A C 1
ATOM 2131 O O . TYR A 1 282 ? 16.308 21.240 -0.893 1.00 79.56 282 TYR A O 1
ATOM 2139 N N . HIS A 1 283 ? 14.385 21.820 -1.915 1.00 78.00 283 HIS A N 1
ATOM 2140 C CA . HIS A 1 283 ? 13.521 21.688 -0.751 1.00 78.00 283 HIS A CA 1
ATOM 2141 C C . HIS A 1 283 ? 12.367 20.746 -1.108 1.00 78.00 283 HIS A C 1
ATOM 2143 O O . HIS A 1 283 ? 11.650 20.977 -2.084 1.00 78.00 283 HIS A O 1
ATOM 2149 N N . GLY A 1 284 ? 12.170 19.693 -0.318 1.00 76.94 284 GLY A N 1
ATOM 2150 C CA . GLY A 1 284 ? 11.097 18.715 -0.497 1.00 76.94 284 GLY A CA 1
ATOM 2151 C C . GLY A 1 284 ? 11.528 17.359 -1.055 1.00 76.94 284 GLY A C 1
ATOM 2152 O O . GLY A 1 284 ? 12.684 17.111 -1.388 1.00 76.94 284 GLY A O 1
ATOM 2153 N N . TYR A 1 285 ? 10.561 16.448 -1.119 1.00 75.00 285 TYR A N 1
ATOM 2154 C CA . TYR A 1 285 ? 10.735 15.092 -1.636 1.00 75.00 285 TYR A CA 1
ATOM 2155 C C . TYR A 1 285 ? 10.564 15.067 -3.158 1.00 75.00 285 TYR A C 1
ATOM 2157 O O . TYR A 1 285 ? 9.754 15.814 -3.705 1.00 75.00 285 TYR A O 1
ATOM 2165 N N . GLY A 1 286 ? 11.289 14.186 -3.849 1.00 75.25 286 GLY A N 1
ATOM 2166 C CA . GLY A 1 286 ? 11.166 14.045 -5.299 1.00 75.25 286 GLY A CA 1
ATOM 2167 C C . GLY A 1 286 ? 12.467 13.710 -6.013 1.00 75.25 286 GLY A C 1
ATOM 2168 O O . GLY A 1 286 ? 13.485 13.389 -5.398 1.00 75.25 286 GLY A O 1
ATOM 2169 N N . THR A 1 287 ? 12.402 13.762 -7.341 1.00 74.50 287 THR A N 1
ATOM 2170 C CA . THR A 1 287 ? 13.535 13.527 -8.236 1.00 74.50 287 THR A CA 1
ATOM 2171 C C . THR A 1 287 ? 14.059 14.859 -8.750 1.00 74.50 287 THR A C 1
ATOM 2173 O O . THR A 1 287 ? 13.340 15.611 -9.404 1.00 74.50 287 THR A O 1
ATOM 2176 N N . PHE A 1 288 ? 15.333 15.123 -8.504 1.00 76.31 288 PHE A N 1
ATOM 2177 C CA . PHE A 1 288 ? 16.035 16.332 -8.896 1.00 76.31 288 PHE A CA 1
ATOM 2178 C C . PHE A 1 288 ? 17.100 15.990 -9.925 1.00 76.31 288 PHE A C 1
ATOM 2180 O O . PHE A 1 288 ? 17.766 14.963 -9.826 1.00 76.31 288 PHE A O 1
ATOM 2187 N N . THR A 1 289 ? 17.264 16.851 -10.924 1.00 74.50 289 THR A N 1
ATOM 2188 C CA . THR A 1 289 ? 18.309 16.693 -11.937 1.00 74.50 289 THR A CA 1
ATOM 2189 C C . THR A 1 289 ? 19.323 17.813 -11.775 1.00 74.50 289 THR A C 1
ATOM 2191 O O . THR A 1 289 ? 18.947 18.985 -11.723 1.00 74.50 289 THR A O 1
ATOM 2194 N N . VAL A 1 290 ? 20.598 17.450 -11.684 1.00 74.25 290 VAL A N 1
ATOM 2195 C CA . VAL A 1 290 ? 21.707 18.364 -11.402 1.00 74.25 290 VAL A CA 1
ATOM 2196 C C . VAL A 1 290 ? 22.770 18.205 -12.478 1.00 74.25 290 VAL A C 1
ATOM 2198 O O . VAL A 1 290 ? 23.207 17.083 -12.705 1.00 74.25 290 VAL A O 1
ATOM 2201 N N . PRO A 1 291 ? 23.225 19.272 -13.144 1.00 69.12 291 PRO A N 1
ATOM 2202 C CA . PRO A 1 291 ? 24.386 19.171 -14.017 1.00 69.12 291 PRO A CA 1
ATOM 2203 C C . PRO A 1 291 ? 25.660 18.943 -13.185 1.00 69.12 291 PRO A C 1
ATOM 2205 O O . PRO A 1 291 ? 25.901 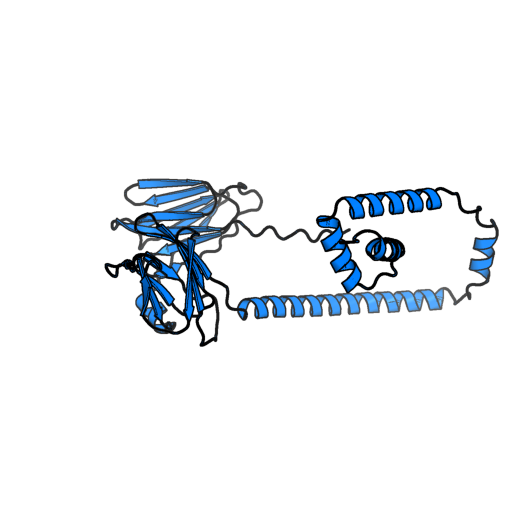19.658 -12.214 1.00 69.12 291 PRO A O 1
ATOM 2208 N N . ASP A 1 292 ? 26.477 17.963 -13.555 1.00 73.00 292 ASP A N 1
ATOM 2209 C CA . ASP A 1 292 ? 27.812 17.749 -13.000 1.00 73.00 292 ASP A CA 1
ATOM 2210 C C . ASP A 1 292 ? 28.846 18.713 -13.612 1.00 73.00 292 ASP A C 1
ATOM 2212 O O . ASP A 1 292 ? 28.542 19.534 -14.485 1.00 73.00 292 ASP A O 1
ATOM 2216 N N . ALA A 1 293 ? 30.100 18.616 -13.161 1.00 64.12 293 ALA A N 1
ATOM 2217 C CA . ALA A 1 293 ? 31.190 19.460 -13.654 1.00 64.12 293 ALA A CA 1
ATOM 2218 C C . ALA A 1 293 ? 31.480 19.290 -15.163 1.00 64.12 293 ALA A C 1
ATOM 2220 O O . ALA A 1 293 ? 32.040 20.201 -15.780 1.00 64.12 293 ALA A O 1
ATOM 2221 N N . SER A 1 294 ? 31.088 18.155 -15.755 1.00 70.25 294 SER A N 1
ATOM 2222 C CA . SER A 1 294 ? 31.227 17.849 -17.184 1.00 70.25 294 SER A CA 1
ATOM 2223 C C . SER A 1 294 ? 30.039 18.329 -18.029 1.00 70.25 294 SER A C 1
ATOM 2225 O O . SER A 1 294 ? 30.091 18.255 -19.255 1.00 70.25 294 SER A O 1
ATOM 2227 N N . GLY A 1 295 ? 28.980 18.846 -17.396 1.00 68.31 295 GLY A N 1
ATOM 2228 C CA . GLY A 1 295 ? 27.739 19.253 -18.057 1.00 68.31 295 GLY A CA 1
ATOM 2229 C C . GLY A 1 295 ? 26.746 18.109 -18.286 1.00 68.31 295 GLY A C 1
ATOM 2230 O O . GLY A 1 295 ? 25.702 18.333 -18.899 1.00 68.31 295 GLY A O 1
ATOM 2231 N N . LYS A 1 296 ? 27.029 16.898 -17.788 1.00 71.62 296 LYS A N 1
ATOM 2232 C CA . LYS A 1 296 ? 26.085 15.772 -17.800 1.00 71.62 296 LYS A CA 1
ATOM 2233 C C . 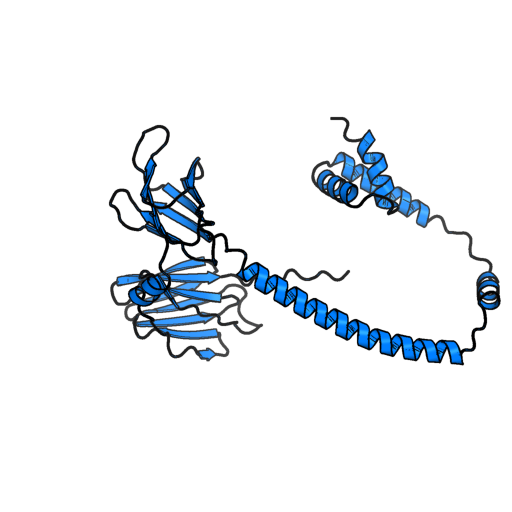LYS A 1 296 ? 25.124 15.882 -16.628 1.00 71.62 296 LYS A C 1
ATOM 2235 O O . LYS A 1 296 ? 25.442 16.468 -15.604 1.00 71.62 296 LYS A O 1
ATOM 2240 N N . THR A 1 297 ? 23.933 15.316 -16.757 1.00 70.25 297 THR A N 1
ATOM 2241 C CA . THR A 1 297 ? 22.931 15.361 -15.694 1.00 70.25 297 THR A CA 1
ATOM 2242 C C . THR A 1 297 ? 23.083 14.189 -14.725 1.00 70.25 297 THR A C 1
ATOM 2244 O O . THR A 1 297 ? 23.249 13.040 -15.122 1.00 70.25 297 THR A O 1
ATOM 2247 N N . VAL A 1 298 ? 22.999 14.474 -13.433 1.00 73.06 298 VAL A N 1
ATOM 2248 C CA . VAL A 1 298 ? 22.949 13.523 -12.322 1.00 73.06 298 VAL A CA 1
ATOM 2249 C C . VAL A 1 298 ? 21.550 13.586 -11.738 1.00 73.06 298 VAL A C 1
ATOM 2251 O O . VAL A 1 298 ? 21.005 14.669 -11.528 1.00 73.06 298 VAL A O 1
ATOM 2254 N N . MET A 1 299 ? 20.955 12.427 -11.487 1.00 72.88 299 MET A N 1
ATOM 2255 C CA . MET A 1 299 ? 19.618 12.331 -10.922 1.00 72.88 299 MET A CA 1
ATOM 2256 C C . MET A 1 299 ? 19.714 12.036 -9.430 1.00 72.88 299 MET A C 1
ATOM 2258 O O . MET A 1 299 ? 20.393 11.100 -9.012 1.00 72.88 299 MET A O 1
ATOM 2262 N N . ILE A 1 300 ? 19.012 12.810 -8.617 1.00 75.25 300 ILE A N 1
ATOM 2263 C CA . ILE A 1 300 ? 19.009 12.670 -7.167 1.00 75.25 300 ILE A CA 1
ATOM 2264 C C . ILE A 1 300 ? 17.584 12.479 -6.702 1.00 75.25 300 ILE A C 1
ATOM 2266 O O . ILE A 1 300 ? 16.708 13.273 -7.014 1.00 75.25 300 ILE A O 1
ATOM 2270 N N . LEU A 1 301 ? 17.353 11.405 -5.965 1.00 72.56 301 LEU A N 1
ATOM 2271 C CA . LEU A 1 301 ? 16.043 11.029 -5.471 1.00 72.56 301 LEU A CA 1
ATOM 2272 C C . LEU A 1 301 ? 16.010 11.195 -3.954 1.00 72.56 301 LEU A C 1
ATOM 2274 O O . LEU A 1 301 ? 16.788 10.544 -3.254 1.00 72.56 301 LEU A O 1
ATOM 2278 N N . ILE A 1 302 ? 15.093 12.025 -3.463 1.00 72.88 302 ILE A N 1
ATOM 2279 C CA . ILE A 1 302 ? 14.794 12.179 -2.039 1.00 72.88 302 ILE A CA 1
ATOM 2280 C C . ILE A 1 302 ? 13.462 11.486 -1.755 1.00 72.88 302 ILE A C 1
ATOM 2282 O O . ILE A 1 302 ? 12.417 11.908 -2.253 1.00 72.88 302 ILE A O 1
ATOM 2286 N N . ILE A 1 303 ? 13.510 10.408 -0.976 1.00 70.25 303 ILE A N 1
ATOM 2287 C CA . ILE A 1 303 ? 12.354 9.556 -0.673 1.00 70.25 303 ILE A CA 1
ATOM 2288 C C . ILE A 1 303 ? 11.828 9.892 0.721 1.00 70.25 303 ILE A C 1
ATOM 2290 O O . ILE A 1 303 ? 12.602 9.915 1.684 1.00 70.25 303 ILE A O 1
ATOM 2294 N N . GLU A 1 304 ? 10.516 10.111 0.816 1.00 72.38 304 GLU A N 1
ATOM 2295 C CA . GLU A 1 304 ? 9.816 10.293 2.087 1.00 72.38 304 GLU A CA 1
ATOM 2296 C C . GLU A 1 304 ? 9.967 9.041 2.960 1.00 72.38 304 GLU A C 1
ATOM 2298 O O . GLU A 1 304 ? 9.819 7.919 2.458 1.00 72.38 304 GLU A O 1
ATOM 2303 N N . PRO A 1 305 ? 10.300 9.183 4.255 1.00 68.38 305 PRO A N 1
ATOM 2304 C CA . PRO A 1 305 ? 10.330 8.031 5.139 1.00 68.38 305 PRO A CA 1
ATOM 2305 C C . PRO A 1 305 ? 8.927 7.422 5.181 1.00 68.38 305 PRO A C 1
ATOM 2307 O O . PRO A 1 305 ? 7.953 8.122 5.454 1.00 68.38 305 PRO A O 1
ATOM 2310 N N . MET A 1 306 ? 8.811 6.115 4.922 1.00 58.94 306 MET A N 1
ATOM 2311 C CA . MET A 1 306 ? 7.538 5.424 5.125 1.00 58.94 306 MET A CA 1
ATOM 2312 C C . MET A 1 306 ? 7.148 5.626 6.586 1.00 58.94 306 MET A C 1
ATOM 2314 O O . MET A 1 306 ? 7.830 5.118 7.479 1.00 58.94 306 MET A O 1
ATOM 2318 N N . GLN A 1 307 ? 6.079 6.389 6.836 1.00 57.62 307 GLN A N 1
ATOM 2319 C CA . GLN A 1 307 ? 5.506 6.461 8.170 1.00 57.62 307 GLN A CA 1
ATOM 2320 C C . GLN A 1 307 ? 5.161 5.027 8.546 1.00 57.62 307 GLN A C 1
ATOM 2322 O O . GLN A 1 307 ? 4.328 4.398 7.888 1.00 57.62 307 GLN A O 1
ATOM 2327 N N . ALA A 1 308 ? 5.852 4.486 9.551 1.00 47.31 308 ALA A N 1
ATOM 2328 C CA . ALA A 1 308 ? 5.459 3.227 10.148 1.00 47.31 308 ALA A CA 1
ATOM 2329 C C . ALA A 1 308 ? 4.002 3.426 10.551 1.00 47.31 308 ALA A C 1
ATOM 2331 O O . ALA A 1 308 ? 3.727 4.243 11.431 1.00 47.31 308 ALA A O 1
ATOM 2332 N N . GLN A 1 309 ? 3.074 2.789 9.826 1.00 41.62 309 GLN A N 1
ATOM 2333 C CA . GLN A 1 309 ? 1.658 2.851 10.152 1.00 41.62 309 GLN A CA 1
ATOM 2334 C C . GLN A 1 309 ? 1.574 2.454 11.611 1.00 41.62 309 GLN A C 1
ATOM 2336 O O . GLN A 1 309 ? 1.898 1.315 11.954 1.00 41.62 309 GLN A O 1
ATOM 2341 N N . GLY A 1 310 ? 1.263 3.433 12.463 1.00 39.91 310 GLY A N 1
ATOM 2342 C CA . GLY A 1 310 ? 1.192 3.219 13.890 1.00 39.91 310 GLY A CA 1
ATOM 2343 C C . GLY A 1 310 ? 0.280 2.028 14.086 1.00 39.91 310 GLY A C 1
ATOM 2344 O O . GLY A 1 310 ? -0.882 2.070 13.681 1.00 39.91 310 GLY A O 1
ATOM 2345 N N . SER A 1 311 ? 0.825 0.941 14.627 1.00 41.19 311 SER A N 1
ATOM 2346 C CA . SER A 1 311 ? 0.018 -0.146 15.144 1.00 41.19 311 SER A CA 1
ATOM 2347 C C . SER A 1 311 ? -0.846 0.481 16.231 1.00 41.19 311 SER A C 1
ATOM 2349 O O . SER A 1 311 ? -0.385 0.676 17.358 1.00 41.19 311 SER A O 1
ATOM 2351 N N . GLY A 1 312 ? -2.047 0.907 15.848 1.00 41.16 312 GLY A N 1
ATOM 2352 C CA . GLY A 1 312 ? -3.044 1.455 16.743 1.00 41.16 312 GLY A CA 1
ATOM 2353 C C . GLY A 1 312 ? -3.395 0.361 17.729 1.00 41.16 312 GLY A C 1
ATOM 2354 O O . GLY A 1 312 ? -4.168 -0.539 17.415 1.00 41.16 312 GLY A O 1
ATOM 2355 N N . ARG A 1 313 ? -2.750 0.404 18.893 1.00 40.78 313 ARG A N 1
ATOM 2356 C CA . ARG A 1 313 ? -3.210 -0.299 20.079 1.00 40.78 313 ARG A CA 1
ATOM 2357 C C . ARG A 1 313 ? -4.466 0.428 20.545 1.00 40.78 313 ARG A C 1
ATOM 2359 O O . ARG A 1 313 ? -4.356 1.508 21.118 1.00 40.78 313 ARG A O 1
ATOM 2366 N N . ASN A 1 314 ? -5.615 -0.164 20.235 1.00 43.44 314 ASN A N 1
ATOM 2367 C CA . ASN A 1 314 ? -6.760 -0.143 21.138 1.00 43.44 314 ASN A CA 1
ATOM 2368 C C . ASN A 1 314 ? -6.618 -1.326 22.093 1.00 43.44 314 ASN A C 1
ATOM 2370 O O . ASN A 1 314 ? -6.199 -2.404 21.604 1.00 43.44 314 ASN A O 1
#

Sequence (314 aa):
MNCGKRNRGLIEQMLIGEIDPLRALLLRCHLRRCPKCREQLEQTQAMWTGFREIASEPADENLKQRIAAALPVSSESAYRAKLLEAQQMRKRVVVVCALVLVLAAAGLVAAQLIKGGTGSGSVTINGHKWAFTSTFQGRARVMAPDSRVLATVGPMGRNQAEGIVKLMIDDRYNFCFEGLGKHEVKAPNSGELLGYVDMAVVDQKKVEEESGRHVVSGIRATSEGCEGVDKALGIRWQFRGAGKVTVKNTAGGMTGMASTCPPNAPKVPDLTIQTTRKTINYHGYGTFTVPDASGKTVMILIIEPMQAQGSGRN

Secondary structure (DSSP, 8-state):
--HHHHHHHHHHHHHHT-S-HHHHHHHHHHHHH-HHHHHHHHHHHHHHHHHHHSPPPPPPTTHHHHHHHHS----HHHHHHHHHHHHHHHHHHHHHHHHHHHHHHHHHHHHHHHS---EEEEEEETTEEEEEEE--SSEEEEE-TT--EEEEE----S-----EEEEEETTTEEEEEESSEEEEEE-TTT--EEEEEEEE---HHHHHHHT-----EEEEEETTEEEEEETTTTEEEEEESSSEEEEEETTS-EE-------TTS-SS-EEEEEESS-EEEEESSEEEEEE-TTS-EEEEEEEPP---------

pLDDT: mean 72.15, std 16.02, range [39.5, 97.69]